Protein AF-A0ABD5YVN4-F1 (afdb_monomer_lite)

Organism: NCBI:txid2934937

Sequence (375 aa):
IFSRLERAIKRLEQRGITGESIRLTDVPDITIADISRQRHYYAQALEISKSILSSSIGQPLDQGREELLMEYILGMESLFEEYCAFILKEELNKLKQNPTIRGLNGLTIEKKSYQLFKDDDVTYSSQPDHVIKSGERPVAILDSKYYAKDTNPLKGSWSRSRLLSYGFHLETDNLGMIAPLAEPDSYRFAGRSGELAIISPEEDDFSTDGLRQAVRNYLRDHVGEQEEMDVLRDLQNRPVCHPEVEASVLKDMFDKPQLQADHIVDESRAILKYIVKDARLSDEMNPRHIKRMLGENRSFQSYLRRKAKGHDIVIPFFIPASDEEAQQLVNDDDLLNERPELEGATEFIKLHCLTVDEDNCISNYKSPSPFGLKW

Secondary structure (DSSP, 8-state):
-HHHHHHHHHHHHHTT-BTTB--GGGSTT--GGGS-S--STTHHHHHHHHHHHHTT-SS---S----------S-HHHHHHHHHHHHHHHHHHHHHH-TTEES-TTEEEE---EESSS-TT---EE--SEEEEETTEEEEEEEE--PPTT--TTSS-HHHHHHHHHHHHTT--EEEEE-TTSPPEEEEPTTSS-EEEEE--SSSS--HHHHHHHHHHHIIIIISEEP--HHHHHHHHS-BS-TT---SSGGGGTT-GGGBHHHHHHTHHHHHHIIIIIS---SS--GGGGGGTHHHHHHHHHHHHHHHTT-SEEEEEEE-TTSHHHHHHHT-HHHHHH-GGGTT--EEEEEEEEEE-TTS-EEEEE-PPPEEE--

Radius of gyration: 31.25 Å; chains: 1; bounding box: 63×52×95 Å

pLDDT: mean 78.18, std 16.95, range [31.7, 95.94]

Foldseek 3Di:
DVVVVVVLVVVCVVVVDDPPDDDPVCVVVDDPVSDDPPPDPCPVVVVVVCLQVVQQPPDDDDDDPDDPPRPPPPPPQVVQLVLCLVLLQVLLVLVVLFPQWPQSPQKDKDFDWADQDPDPVDPDTQTQSIFIDRVLATAETEHEDEDDAQDDCCPPHPVVVSQVVVCVSRVYQEYEYEYARHQWDWAADDPDDHIYTYQYFPDNDGDSVSSSVSSSCCCRPRRIDGDDDVVLVLLCVFAWQAPPDDDSDPLVQLPDPCFFLVNVLVCLVRSVLCCAPVVVVEPPDHNVVCPPCPVVSVVSSVVSNVPQPPFGGKTKTKAYLPHPVLVCCQPPPVNCVVPVVQHQFRIWIWMWGFHADPVRGTSDIDTDDIHGDDD

Structure (mmCIF, N/CA/C/O backbone):
data_AF-A0ABD5YVN4-F1
#
_entry.id   AF-A0ABD5YVN4-F1
#
loop_
_atom_site.group_PDB
_atom_site.id
_atom_site.type_symbol
_atom_site.label_atom_id
_atom_site.label_alt_id
_atom_site.label_comp_id
_atom_site.label_asym_id
_atom_site.label_entity_id
_atom_site.label_seq_id
_atom_site.pdbx_PDB_ins_code
_atom_site.Cartn_x
_atom_site.Cartn_y
_atom_site.Cartn_z
_atom_site.occupancy
_atom_site.B_iso_or_equiv
_atom_site.auth_seq_id
_atom_site.auth_comp_id
_atom_site.auth_asym_id
_atom_site.auth_atom_id
_atom_site.pdbx_PDB_model_num
ATOM 1 N N . ILE A 1 1 ? -24.273 35.029 -36.113 1.00 39.09 1 ILE A N 1
ATOM 2 C CA . ILE A 1 1 ? -23.767 33.632 -36.078 1.00 39.09 1 ILE A CA 1
ATOM 3 C C . ILE A 1 1 ? -23.687 33.072 -37.500 1.00 39.09 1 ILE A C 1
ATOM 5 O O . ILE A 1 1 ? -22.580 32.811 -37.952 1.00 39.09 1 ILE A O 1
ATOM 9 N N . PHE A 1 2 ? -24.787 33.057 -38.258 1.00 31.70 2 PHE A N 1
ATOM 10 C CA . PHE A 1 2 ? -24.809 32.610 -39.662 1.00 31.70 2 PHE A CA 1
ATOM 11 C C . PHE A 1 2 ? -23.882 33.392 -40.617 1.00 31.70 2 PHE A C 1
ATOM 13 O O . PHE A 1 2 ? -23.159 32.775 -41.388 1.00 31.70 2 PHE A O 1
ATOM 20 N N . SER A 1 3 ? -23.748 34.719 -40.477 1.00 36.75 3 SER A N 1
ATOM 21 C CA . SER A 1 3 ? -22.830 35.507 -41.332 1.00 36.75 3 SER A CA 1
ATOM 22 C C . SER A 1 3 ? -21.333 35.290 -41.057 1.00 36.75 3 SER A C 1
ATOM 24 O O . SER A 1 3 ? -20.486 35.689 -41.856 1.00 36.75 3 SER A O 1
ATOM 26 N N . ARG A 1 4 ? -20.982 34.677 -39.916 1.00 38.06 4 ARG A N 1
ATOM 27 C CA . ARG A 1 4 ? -19.597 34.291 -39.592 1.00 38.06 4 ARG A CA 1
ATOM 28 C C . ARG A 1 4 ? -19.277 32.888 -40.101 1.00 38.06 4 ARG A C 1
ATOM 30 O O . ARG A 1 4 ? -18.167 32.683 -40.576 1.00 38.06 4 ARG A O 1
ATOM 37 N N . LEU A 1 5 ? -20.253 31.980 -40.051 1.00 42.09 5 LEU A N 1
ATOM 38 C CA . LEU A 1 5 ? -20.156 30.644 -40.637 1.00 42.09 5 LEU A CA 1
ATOM 39 C C . LEU A 1 5 ? -20.002 30.732 -42.163 1.00 42.09 5 LEU A C 1
ATOM 41 O O . LEU A 1 5 ? -19.082 30.151 -42.721 1.00 42.09 5 LEU A O 1
ATOM 45 N N . GLU A 1 6 ? -20.814 31.560 -42.822 1.00 44.69 6 GLU A N 1
ATOM 46 C CA . GLU A 1 6 ? -20.773 31.733 -44.280 1.00 44.69 6 GLU A CA 1
ATOM 47 C C . GLU A 1 6 ? -19.443 32.335 -44.771 1.00 44.69 6 GLU A C 1
ATOM 49 O O . GLU A 1 6 ? -18.921 31.943 -45.810 1.00 44.69 6 GLU A O 1
ATOM 54 N N . ARG A 1 7 ? -18.830 33.248 -44.000 1.00 49.53 7 ARG A N 1
ATOM 55 C CA . ARG A 1 7 ? -17.488 33.777 -44.318 1.00 49.53 7 ARG A CA 1
ATOM 56 C C . ARG A 1 7 ? -16.374 32.760 -44.106 1.00 49.53 7 ARG A C 1
ATOM 58 O O . ARG A 1 7 ? -15.365 32.843 -44.797 1.00 49.53 7 ARG A O 1
ATOM 65 N N . ALA A 1 8 ? -16.523 31.863 -43.135 1.00 48.66 8 ALA A N 1
ATOM 66 C CA . ALA A 1 8 ? -15.561 30.792 -42.905 1.00 48.66 8 ALA A CA 1
ATOM 67 C C . ALA A 1 8 ? -15.646 29.747 -44.026 1.00 48.66 8 ALA A C 1
ATOM 69 O O . ALA A 1 8 ? -14.618 29.380 -44.583 1.00 48.66 8 ALA A O 1
ATOM 70 N N . ILE A 1 9 ? -16.865 29.380 -44.432 1.00 53.09 9 ILE A N 1
ATOM 71 C CA . ILE A 1 9 ? -17.123 28.481 -45.565 1.00 53.09 9 ILE A CA 1
ATOM 72 C C . ILE A 1 9 ? -16.567 29.081 -46.864 1.00 53.09 9 ILE A C 1
ATOM 74 O O . ILE A 1 9 ? -15.741 28.449 -47.508 1.00 53.09 9 ILE A O 1
ATOM 78 N N . LYS A 1 10 ? -16.871 30.350 -47.178 1.00 55.16 10 LYS A N 1
ATOM 79 C CA . LYS A 1 10 ? -16.338 31.020 -48.382 1.00 55.16 10 LYS A CA 1
ATOM 80 C C . LYS A 1 10 ? -14.809 31.124 -48.417 1.00 55.16 10 LYS A C 1
ATOM 82 O O . LYS A 1 10 ? -14.227 31.130 -49.495 1.00 55.16 10 LYS A O 1
ATOM 87 N N . ARG A 1 11 ? -14.135 31.215 -47.262 1.00 52.81 11 ARG A N 1
ATOM 88 C CA . ARG A 1 11 ? -12.659 31.210 -47.195 1.00 52.81 11 ARG A CA 1
ATOM 89 C C . ARG A 1 11 ? -12.063 29.828 -47.438 1.00 52.81 11 ARG A C 1
ATOM 91 O O . ARG A 1 11 ? -10.996 29.742 -48.036 1.00 52.81 11 ARG A O 1
ATOM 98 N N . LEU A 1 12 ? -12.734 28.779 -46.970 1.00 53.97 12 LEU A N 1
ATOM 99 C CA . LEU A 1 12 ? -12.337 27.392 -47.211 1.00 53.97 12 LEU A CA 1
ATOM 100 C C . LEU A 1 12 ? -12.555 27.019 -48.685 1.00 53.97 12 LEU A C 1
ATOM 102 O O . LEU A 1 12 ? -11.647 26.482 -49.315 1.00 53.97 12 LEU A O 1
ATOM 106 N N . GLU A 1 13 ? -13.675 27.442 -49.274 1.00 59.81 13 GLU A N 1
ATOM 107 C CA . GLU A 1 13 ? -13.954 27.282 -50.708 1.00 59.81 13 GLU A CA 1
ATOM 108 C C . GLU A 1 13 ? -12.929 28.024 -51.585 1.00 59.81 13 GLU A C 1
ATOM 110 O O . GLU A 1 13 ? -12.451 27.479 -52.577 1.00 59.81 13 GLU A O 1
ATOM 115 N N . GLN A 1 14 ? -12.514 29.239 -51.198 1.00 54.22 14 GLN A N 1
ATOM 116 C CA . GLN A 1 14 ? -11.462 30.000 -51.894 1.00 54.22 14 GLN A CA 1
ATOM 117 C C . GLN A 1 14 ? -10.077 29.340 -51.843 1.00 54.22 14 GLN A C 1
ATOM 119 O O . GLN A 1 14 ? -9.235 29.641 -52.686 1.00 54.22 14 GLN A O 1
ATOM 124 N N . ARG A 1 15 ? -9.837 28.447 -50.876 1.00 54.50 15 ARG A N 1
ATOM 125 C CA . ARG A 1 15 ? -8.618 27.630 -50.772 1.00 54.50 15 ARG A CA 1
ATOM 126 C C . ARG A 1 15 ? -8.783 26.237 -51.391 1.00 54.50 15 ARG A C 1
ATOM 128 O O . ARG A 1 15 ? -7.942 25.379 -51.175 1.00 54.50 15 ARG A O 1
ATOM 135 N N . GLY A 1 16 ? -9.846 26.016 -52.168 1.00 47.41 16 GLY A N 1
ATOM 136 C CA . GLY A 1 16 ? -10.083 24.766 -52.894 1.00 47.41 16 GLY A CA 1
ATOM 137 C C . GLY A 1 16 ? -10.744 23.659 -52.070 1.00 47.41 16 GLY A C 1
ATOM 138 O O . GLY A 1 16 ? -10.986 22.578 -52.602 1.00 47.41 16 GLY A O 1
ATOM 139 N N . ILE A 1 17 ? -11.093 23.921 -50.807 1.00 51.88 17 ILE A N 1
ATOM 140 C CA . ILE A 1 17 ? -11.757 22.959 -49.925 1.00 51.88 17 ILE A CA 1
ATOM 141 C C . ILE A 1 17 ? -13.265 23.071 -50.164 1.00 51.88 17 ILE A C 1
ATOM 143 O O . ILE A 1 17 ? -13.957 23.894 -49.567 1.00 51.88 17 ILE A O 1
ATOM 147 N N . THR A 1 18 ? -13.765 22.247 -51.081 1.00 52.19 18 THR A N 1
ATOM 148 C CA . THR A 1 18 ? -15.201 22.028 -51.308 1.00 52.19 18 THR A CA 1
ATOM 149 C C . THR A 1 18 ? -15.573 20.635 -50.805 1.00 52.19 18 THR A C 1
ATOM 151 O O . THR A 1 18 ? -14.717 19.755 -50.720 1.00 52.19 18 THR A O 1
ATOM 154 N N . GLY A 1 19 ? -16.838 20.433 -50.425 1.00 48.09 19 GLY A N 1
ATOM 155 C CA . GLY A 1 19 ? -17.313 19.231 -49.723 1.00 48.09 19 GLY A CA 1
ATOM 156 C C . GLY A 1 19 ? -17.187 17.895 -50.471 1.00 48.09 19 GLY A C 1
ATOM 157 O O . GLY A 1 19 ? -17.655 16.892 -49.945 1.00 48.09 19 GLY A O 1
ATOM 158 N N . GLU A 1 20 ? -16.573 17.859 -51.657 1.00 46.38 20 GLU A N 1
ATOM 159 C CA . GLU A 1 20 ? -16.498 16.657 -52.497 1.00 46.38 20 GLU A CA 1
ATOM 160 C C . GLU A 1 20 ? -15.101 16.035 -52.651 1.00 46.38 20 GLU A C 1
ATOM 162 O O . GLU A 1 20 ? -15.022 14.888 -53.069 1.00 46.38 20 GLU A O 1
ATOM 167 N N . SER A 1 21 ? -14.004 16.680 -52.244 1.00 47.97 21 SER A N 1
ATOM 168 C CA . SER A 1 21 ? -12.723 15.993 -51.972 1.00 47.97 21 SER A CA 1
ATOM 169 C C . SER A 1 21 ? -11.684 16.994 -51.474 1.00 47.97 21 SER A C 1
ATOM 171 O O . SER A 1 21 ? -11.546 18.071 -52.056 1.00 47.97 21 SER A O 1
ATOM 173 N N . ILE A 1 22 ? -10.910 16.622 -50.455 1.00 49.81 22 ILE A N 1
ATOM 174 C CA . ILE A 1 22 ? -9.716 17.363 -50.028 1.00 49.81 22 ILE A CA 1
ATOM 175 C C . ILE A 1 22 ? -8.514 16.822 -50.807 1.00 49.81 22 ILE A C 1
ATOM 177 O O . ILE A 1 22 ? -8.300 15.611 -50.855 1.00 49.81 22 ILE A O 1
ATOM 181 N N . ARG A 1 23 ? -7.713 17.708 -51.409 1.00 48.69 23 ARG A N 1
ATOM 182 C CA . ARG A 1 23 ? -6.421 17.333 -51.997 1.00 48.69 23 ARG A CA 1
ATOM 183 C C . ARG A 1 23 ? -5.395 17.219 -50.870 1.00 48.69 23 ARG A C 1
ATOM 185 O O . ARG A 1 23 ? -5.194 18.161 -50.111 1.00 48.69 23 ARG A O 1
ATOM 192 N N . LEU A 1 24 ? -4.744 16.061 -50.760 1.00 48.41 24 LEU A N 1
ATOM 193 C CA . LEU A 1 24 ? -3.786 15.745 -49.687 1.00 48.41 24 LEU A CA 1
ATOM 194 C C . LEU A 1 24 ? -2.564 16.681 -49.646 1.00 48.41 24 LEU A C 1
ATOM 196 O O . LEU A 1 24 ? -1.915 16.793 -48.611 1.00 48.41 24 LEU A O 1
ATOM 200 N N . THR A 1 25 ? -2.280 17.390 -50.739 1.00 50.81 25 THR A N 1
ATOM 201 C CA . THR A 1 25 ? -1.208 18.392 -50.826 1.00 50.81 25 THR A CA 1
ATOM 202 C C . THR A 1 25 ? -1.464 19.643 -49.991 1.00 50.81 25 THR A C 1
ATOM 204 O O . THR A 1 25 ? -0.511 20.338 -49.663 1.00 50.81 25 THR A O 1
ATOM 207 N N . ASP A 1 26 ? -2.718 19.915 -49.624 1.00 48.22 26 ASP A N 1
ATOM 208 C CA . ASP A 1 26 ? -3.120 21.169 -48.969 1.00 48.22 26 ASP A CA 1
ATOM 209 C C . ASP A 1 26 ? -3.209 21.021 -47.432 1.00 48.22 26 ASP A C 1
ATOM 211 O O . ASP A 1 26 ? -3.417 21.991 -46.706 1.00 48.22 26 ASP A O 1
ATOM 215 N N . VAL A 1 27 ? -3.049 19.792 -46.925 1.00 53.03 27 VAL A N 1
ATOM 216 C CA . VAL A 1 27 ? -3.121 19.418 -45.500 1.00 53.03 27 VAL A CA 1
ATOM 217 C C . VAL A 1 27 ? -1.954 19.956 -44.647 1.00 53.03 27 VAL A C 1
ATOM 219 O O . VAL A 1 27 ? -2.215 20.350 -43.507 1.00 53.03 27 VAL A O 1
ATOM 222 N N . PRO A 1 28 ? -0.696 20.029 -45.138 1.00 49.97 28 PRO A N 1
ATOM 223 C CA . PRO A 1 28 ? 0.430 20.542 -44.350 1.00 49.97 28 PRO A CA 1
ATOM 224 C C . PRO A 1 28 ? 0.302 22.024 -43.961 1.00 49.97 28 PRO A C 1
ATOM 226 O O . PRO A 1 28 ? 0.839 22.432 -42.934 1.00 49.97 28 PRO A O 1
ATOM 229 N N . ASP A 1 29 ? -0.440 22.813 -44.744 1.00 48.62 29 ASP A N 1
ATOM 230 C CA . ASP A 1 29 ? -0.575 24.266 -44.565 1.00 48.62 29 ASP A CA 1
ATOM 231 C C . ASP A 1 29 ? -1.768 24.673 -43.677 1.00 48.62 29 ASP A C 1
ATOM 233 O O . ASP A 1 29 ? -2.027 25.863 -43.467 1.00 48.62 29 ASP A O 1
ATOM 237 N N . ILE A 1 30 ? -2.509 23.703 -43.127 1.00 55.69 30 ILE A N 1
ATOM 238 C CA . ILE A 1 30 ? -3.631 23.966 -42.218 1.00 55.69 30 ILE A CA 1
ATOM 239 C C . ILE A 1 30 ? -3.088 24.257 -40.817 1.00 55.69 30 ILE A C 1
ATOM 241 O O . ILE A 1 30 ? -2.569 23.380 -40.121 1.00 55.69 30 ILE A O 1
ATOM 245 N N . THR A 1 31 ? -3.255 25.497 -40.360 1.00 54.78 31 THR A N 1
ATOM 246 C CA . THR A 1 31 ? -2.775 25.928 -39.043 1.00 54.78 31 THR A CA 1
ATOM 247 C C . THR A 1 31 ? -3.885 25.906 -37.991 1.00 54.78 31 THR A C 1
ATOM 249 O O . THR A 1 31 ? -5.075 25.983 -38.285 1.00 54.78 31 THR A O 1
ATOM 252 N N . ILE A 1 32 ? -3.503 25.867 -36.709 1.00 50.59 32 ILE A N 1
ATOM 253 C CA . ILE A 1 32 ? -4.428 25.886 -35.552 1.00 50.59 32 ILE A CA 1
ATOM 254 C C . ILE A 1 32 ? -5.339 27.136 -35.554 1.00 50.59 32 ILE A C 1
ATOM 256 O O . ILE A 1 32 ? -6.398 27.149 -34.923 1.00 50.59 32 ILE A O 1
ATOM 260 N N . ALA A 1 33 ? -4.945 28.194 -36.270 1.00 54.22 33 ALA A N 1
ATOM 261 C CA . ALA A 1 33 ? -5.724 29.417 -36.429 1.00 54.22 33 ALA A CA 1
ATOM 262 C C . ALA A 1 33 ? -6.906 29.280 -37.410 1.00 54.22 33 ALA A C 1
ATOM 264 O O . ALA A 1 33 ? -7.831 30.092 -37.344 1.00 54.22 33 ALA A O 1
ATOM 265 N N . ASP A 1 34 ? -6.901 28.260 -38.273 1.00 54.75 34 ASP A N 1
ATOM 266 C CA . ASP A 1 34 ? -7.925 28.026 -39.300 1.00 54.75 34 ASP A CA 1
ATOM 267 C C . ASP A 1 34 ? -9.154 27.260 -38.763 1.00 54.75 34 ASP A C 1
ATOM 269 O O . ASP A 1 34 ? -10.158 27.110 -39.459 1.00 54.75 34 ASP A O 1
ATOM 273 N N . ILE A 1 35 ? -9.120 26.828 -37.495 1.00 52.62 35 ILE A N 1
ATOM 274 C CA . ILE A 1 35 ? -10.165 26.014 -36.859 1.00 52.62 35 ILE A CA 1
ATOM 275 C C . ILE A 1 35 ? -10.958 26.840 -35.828 1.00 52.62 35 ILE A C 1
ATOM 277 O O . ILE A 1 35 ? -10.415 27.627 -35.048 1.00 52.62 35 ILE A O 1
ATOM 281 N N . SER A 1 36 ? -12.284 26.663 -35.828 1.00 50.66 36 SER A N 1
ATOM 282 C CA . SER A 1 36 ? -13.236 27.323 -34.921 1.00 50.66 36 SER A CA 1
ATOM 283 C C . SER A 1 36 ? -12.868 27.169 -33.432 1.00 50.66 36 SER A C 1
ATOM 285 O O . SER A 1 36 ? -12.414 26.121 -32.984 1.00 50.66 36 SER A O 1
ATOM 287 N N . ARG A 1 37 ? -13.122 28.216 -32.630 1.00 51.88 37 ARG A N 1
ATOM 288 C CA . ARG A 1 37 ? -12.678 28.388 -31.226 1.00 51.88 37 ARG A CA 1
ATOM 289 C C . ARG A 1 37 ? -13.268 27.413 -30.178 1.00 51.88 37 ARG A C 1
ATOM 291 O O . ARG A 1 37 ? -13.001 27.607 -28.995 1.00 51.88 37 ARG A O 1
ATOM 298 N N . GLN A 1 38 ? -14.033 26.384 -30.543 1.00 49.94 38 GLN A N 1
ATOM 299 C CA . GLN A 1 38 ? -14.592 25.410 -29.583 1.00 49.94 38 GLN A CA 1
ATOM 300 C C . GLN A 1 38 ? -13.661 24.188 -29.452 1.00 49.94 38 GLN A C 1
ATOM 302 O O . GLN A 1 38 ? -13.764 23.219 -30.194 1.00 49.94 38 GLN A O 1
ATOM 307 N N . ARG A 1 39 ? -12.681 24.298 -28.544 1.00 49.47 39 ARG A N 1
ATOM 308 C CA . ARG A 1 39 ? -11.342 23.684 -28.656 1.00 49.47 39 ARG A CA 1
ATOM 309 C C . ARG A 1 39 ? -11.101 22.274 -28.098 1.00 49.47 39 ARG A C 1
ATOM 311 O O . ARG A 1 39 ? -9.996 21.789 -28.292 1.00 49.47 39 ARG A O 1
ATOM 318 N N . HIS A 1 40 ? -12.031 21.598 -27.429 1.00 48.03 40 HIS A N 1
ATOM 319 C CA . HIS A 1 40 ? -11.688 20.303 -26.797 1.00 48.03 40 HIS A CA 1
ATOM 320 C C . HIS A 1 40 ? -12.255 19.069 -27.491 1.00 48.03 40 HIS A C 1
ATOM 322 O O . HIS A 1 40 ? -11.607 18.032 -27.479 1.00 48.03 40 HIS A O 1
ATOM 328 N N . TYR A 1 41 ? -13.384 19.191 -28.188 1.00 51.19 41 TYR A N 1
ATOM 329 C CA . TYR A 1 41 ? -14.023 18.033 -28.822 1.00 51.19 41 TYR A CA 1
ATOM 330 C C . TYR A 1 41 ? -13.219 17.433 -29.981 1.00 51.19 41 TYR A C 1
ATOM 332 O O . TYR A 1 41 ? -13.233 16.226 -30.181 1.00 51.19 41 TYR A O 1
ATOM 340 N N . TYR A 1 42 ? -12.509 18.268 -30.741 1.00 51.94 42 TYR A N 1
ATOM 341 C CA . TYR A 1 42 ? -11.790 17.824 -31.937 1.00 51.94 42 TYR A CA 1
ATOM 342 C C . TYR A 1 42 ? -10.288 17.670 -31.725 1.00 51.94 42 TYR A C 1
ATOM 344 O O . TYR A 1 42 ? -9.617 17.215 -32.640 1.00 51.94 42 TYR A O 1
ATOM 352 N N . ALA A 1 43 ? -9.750 18.045 -30.558 1.00 49.19 43 ALA A N 1
ATOM 353 C CA . ALA A 1 43 ? -8.313 17.966 -30.292 1.00 49.19 43 ALA A CA 1
ATOM 354 C C . ALA A 1 43 ? -7.824 16.515 -30.368 1.00 49.19 43 ALA A C 1
ATOM 356 O O . ALA A 1 43 ? -6.901 16.221 -31.116 1.00 49.19 43 ALA A O 1
ATOM 357 N N . GLN A 1 44 ? -8.536 15.609 -29.697 1.00 46.81 44 GLN A N 1
ATOM 358 C CA . GLN A 1 44 ? -8.237 14.181 -29.702 1.00 46.81 44 GLN A CA 1
ATOM 359 C C . GLN A 1 44 ? -8.412 13.567 -31.097 1.00 46.81 44 GLN A C 1
ATOM 361 O O . GLN A 1 44 ? -7.549 12.835 -31.563 1.00 46.81 44 GLN A O 1
ATOM 366 N N . ALA A 1 45 ? -9.479 13.931 -31.815 1.00 56.34 45 ALA A N 1
ATOM 367 C CA . ALA A 1 45 ? -9.691 13.477 -33.189 1.00 56.34 45 ALA A CA 1
ATOM 368 C C . ALA A 1 45 ? -8.593 13.978 -34.146 1.00 56.34 45 ALA A C 1
ATOM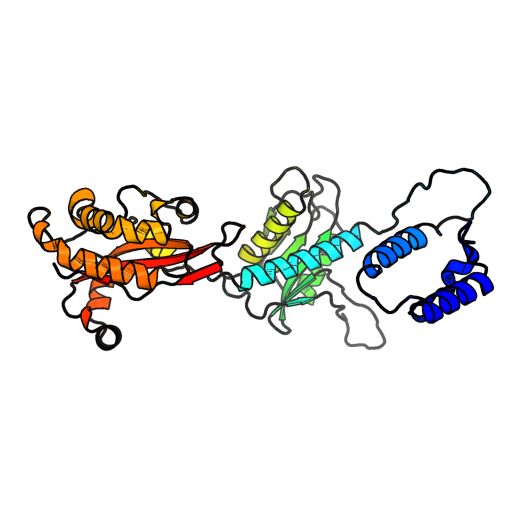 370 O O . ALA A 1 45 ? -8.170 13.238 -35.029 1.00 56.34 45 ALA A O 1
ATOM 371 N N . LEU A 1 46 ? -8.105 15.209 -33.964 1.00 54.28 46 LEU A N 1
ATOM 372 C CA . LEU A 1 46 ? -7.004 15.780 -34.741 1.00 54.28 46 LEU A CA 1
ATOM 373 C C . LEU A 1 46 ? -5.654 15.175 -34.386 1.00 54.28 46 LEU A C 1
ATOM 375 O O . LEU A 1 46 ? -4.861 14.970 -35.293 1.00 54.28 46 LEU A O 1
ATOM 379 N N . GLU A 1 47 ? -5.378 14.906 -33.113 1.00 51.28 47 GLU A N 1
ATOM 380 C CA . GLU A 1 47 ? -4.158 14.208 -32.702 1.00 51.28 47 GLU A CA 1
ATOM 381 C C . GLU A 1 47 ? -4.142 12.789 -33.252 1.00 51.28 47 GLU A C 1
ATOM 383 O O . GLU A 1 47 ? -3.178 12.415 -33.907 1.00 51.28 47 GLU A O 1
ATOM 388 N N . ILE A 1 48 ? -5.247 12.051 -33.115 1.00 53.03 48 ILE A N 1
ATOM 389 C CA . ILE A 1 48 ? -5.406 10.724 -33.718 1.00 53.03 48 ILE A CA 1
ATOM 390 C C . ILE A 1 48 ? -5.223 10.809 -35.240 1.00 53.03 48 ILE A C 1
ATOM 392 O O . ILE A 1 48 ? -4.442 10.051 -35.806 1.00 53.03 48 ILE A O 1
ATOM 396 N N . SER A 1 49 ? -5.860 11.776 -35.909 1.00 50.91 49 SER A N 1
ATOM 397 C CA . SER A 1 49 ? -5.735 11.950 -37.364 1.00 50.91 49 SER A CA 1
ATOM 398 C C . SER A 1 49 ? -4.314 12.337 -37.792 1.00 50.91 49 SER A C 1
ATOM 400 O O . SER A 1 49 ? -3.822 11.834 -38.796 1.00 50.91 49 SER A O 1
ATOM 402 N N . LYS A 1 50 ? -3.627 13.205 -37.038 1.00 50.78 50 LYS A N 1
ATOM 403 C CA . LYS A 1 50 ? -2.231 13.593 -37.290 1.00 50.78 50 LYS A CA 1
ATOM 404 C C . LYS A 1 50 ? -1.279 12.427 -37.075 1.00 50.78 50 LYS A C 1
ATOM 406 O O . LYS A 1 50 ? -0.374 12.266 -37.887 1.00 50.78 50 LYS A O 1
ATOM 411 N N . SER A 1 51 ? -1.486 11.621 -36.039 1.00 48.38 51 SER A N 1
ATOM 412 C CA . SER A 1 51 ? -0.709 10.407 -35.791 1.00 48.38 51 SER A CA 1
ATOM 413 C C . SER A 1 51 ? -0.898 9.395 -36.924 1.00 48.38 51 SER A C 1
ATOM 415 O O . SER A 1 51 ? 0.090 8.914 -37.470 1.00 48.38 51 SER A O 1
ATOM 417 N N . ILE A 1 52 ? -2.141 9.161 -37.366 1.00 52.25 52 ILE A N 1
ATOM 418 C CA . ILE A 1 52 ? -2.455 8.273 -38.503 1.00 52.25 52 ILE A CA 1
ATOM 419 C C . ILE A 1 52 ? -1.804 8.777 -39.803 1.00 52.25 52 ILE A C 1
ATOM 421 O O . ILE A 1 52 ? -1.157 8.015 -40.522 1.00 52.25 52 ILE A O 1
ATOM 425 N N . LEU A 1 53 ? -1.932 10.071 -40.109 1.00 52.47 53 LEU A N 1
ATOM 426 C CA . LEU A 1 53 ? -1.394 10.655 -41.343 1.00 52.47 53 LEU A CA 1
ATOM 427 C C . LEU A 1 53 ? 0.136 10.744 -41.338 1.00 52.47 53 LEU A C 1
ATOM 429 O O . LEU A 1 53 ? 0.758 10.457 -42.356 1.00 52.47 53 LEU A O 1
ATOM 433 N N . SER A 1 54 ? 0.755 11.095 -40.207 1.00 48.56 54 SER A N 1
ATOM 434 C CA . SER A 1 54 ? 2.223 11.157 -40.095 1.00 48.56 54 SER A CA 1
ATOM 435 C C . SER A 1 54 ? 2.858 9.769 -40.214 1.00 48.56 54 SER A C 1
ATOM 437 O O . SER A 1 54 ? 3.954 9.645 -40.749 1.00 48.56 54 SER A O 1
ATOM 439 N N . SER A 1 55 ? 2.137 8.722 -39.798 1.00 51.53 55 SER A N 1
ATOM 440 C CA . SER A 1 55 ? 2.524 7.317 -39.976 1.00 51.53 55 SER A CA 1
ATOM 441 C C . SER A 1 55 ? 2.478 6.843 -41.435 1.00 51.53 55 SER A C 1
ATOM 443 O O . SER A 1 55 ? 3.047 5.804 -41.746 1.00 51.53 55 SER A O 1
ATOM 445 N N . SER A 1 56 ? 1.809 7.570 -42.338 1.00 51.00 56 SER A N 1
ATOM 446 C CA . SER A 1 56 ? 1.553 7.125 -43.717 1.00 51.00 56 SER A CA 1
ATOM 447 C C . SER A 1 56 ? 2.639 7.537 -44.731 1.00 51.00 56 SER A C 1
ATOM 449 O O . SER A 1 56 ? 2.607 7.092 -45.873 1.00 51.00 56 SER A O 1
ATOM 451 N N . ILE A 1 57 ? 3.606 8.391 -44.362 1.00 50.97 57 ILE A N 1
ATOM 452 C CA . ILE A 1 57 ? 4.548 9.046 -45.306 1.00 50.97 57 ILE A CA 1
ATOM 453 C C . ILE A 1 57 ? 5.917 8.322 -45.349 1.00 50.97 57 ILE A C 1
ATOM 455 O O . ILE A 1 57 ? 6.972 8.935 -45.486 1.00 50.97 57 ILE A O 1
ATOM 459 N N . GLY A 1 58 ? 5.923 6.994 -45.203 1.00 45.41 58 GLY A N 1
ATOM 460 C CA . GLY A 1 58 ? 7.143 6.173 -45.178 1.00 45.41 58 GLY A CA 1
ATOM 461 C C . GLY A 1 58 ? 7.622 5.618 -46.530 1.00 45.41 58 GLY A C 1
ATOM 462 O O . GLY A 1 58 ? 8.755 5.149 -46.608 1.00 45.41 58 GLY A O 1
ATOM 463 N N . GLN A 1 59 ? 6.816 5.662 -47.601 1.00 42.97 59 GLN A N 1
ATOM 464 C CA . GLN A 1 59 ? 7.179 5.108 -48.919 1.00 42.97 59 GLN A CA 1
ATOM 465 C C . GLN A 1 59 ? 6.828 6.056 -50.085 1.00 42.97 59 GLN A C 1
ATOM 467 O O . GLN A 1 59 ? 5.817 6.760 -50.019 1.00 42.97 59 GLN A O 1
ATOM 472 N N . PRO A 1 60 ? 7.638 6.097 -51.166 1.00 35.59 60 PRO A N 1
ATOM 473 C CA . PRO A 1 60 ? 7.300 6.841 -52.375 1.00 35.59 60 PRO A CA 1
ATOM 474 C C . PRO A 1 60 ? 6.128 6.162 -53.102 1.00 35.59 60 PRO A C 1
ATOM 476 O O . PRO A 1 60 ? 6.217 5.005 -53.500 1.00 35.59 60 PRO A O 1
ATOM 479 N N . LEU A 1 61 ? 5.028 6.901 -53.252 1.00 39.09 61 LEU A N 1
ATOM 480 C CA . LEU A 1 61 ? 3.775 6.464 -53.873 1.00 39.09 61 LEU A CA 1
ATOM 481 C C . LEU A 1 61 ? 3.944 6.227 -55.384 1.00 39.09 61 LEU A C 1
ATOM 483 O O . LEU A 1 61 ? 4.057 7.193 -56.140 1.00 39.09 61 LEU A O 1
ATOM 487 N N . ASP A 1 62 ? 3.878 4.968 -55.821 1.00 34.22 62 ASP A N 1
ATOM 488 C CA . ASP A 1 62 ? 3.575 4.598 -57.208 1.00 34.22 62 ASP A CA 1
ATOM 489 C C . ASP A 1 62 ? 2.162 3.985 -57.275 1.00 34.22 62 ASP A C 1
ATOM 491 O O . ASP A 1 62 ? 1.679 3.360 -56.335 1.00 34.22 62 ASP A O 1
ATOM 495 N N . GLN A 1 63 ? 1.437 4.276 -58.351 1.00 36.31 63 GLN A N 1
ATOM 496 C CA . GLN A 1 63 ? -0.030 4.231 -58.422 1.00 36.31 63 GLN A CA 1
ATOM 497 C C . GLN A 1 63 ? -0.655 2.827 -58.262 1.00 36.31 63 GLN A C 1
ATOM 499 O O . GLN A 1 63 ? -0.414 1.940 -59.078 1.00 36.31 63 GLN A O 1
ATOM 504 N N . GLY A 1 64 ? -1.597 2.672 -57.322 1.00 34.28 64 GLY A N 1
ATOM 505 C CA . GLY A 1 64 ? -2.467 1.493 -57.212 1.00 34.28 64 GLY A CA 1
ATOM 506 C C . GLY A 1 64 ? -3.533 1.622 -56.116 1.00 34.28 64 GLY A C 1
ATOM 507 O O . GLY A 1 64 ? -3.341 2.338 -55.138 1.00 34.28 64 GLY A O 1
ATOM 508 N N . ARG A 1 65 ? -4.690 0.957 -56.287 1.00 40.78 65 ARG A N 1
ATOM 509 C CA . ARG A 1 65 ? -5.667 0.735 -55.202 1.00 40.78 65 ARG A CA 1
ATOM 510 C C . ARG A 1 65 ? -5.026 -0.236 -54.210 1.00 40.78 65 ARG A C 1
ATOM 512 O O . ARG A 1 65 ? -5.098 -1.440 -54.433 1.00 40.78 65 ARG A O 1
ATOM 519 N N . GLU A 1 66 ? -4.433 0.279 -53.146 1.00 38.28 66 GLU A N 1
ATOM 520 C CA . GLU A 1 66 ? -3.934 -0.546 -52.048 1.00 38.28 66 GLU A CA 1
ATOM 521 C C . GLU A 1 66 ? -4.680 -0.214 -50.758 1.00 38.28 66 GLU A C 1
ATOM 523 O O . GLU A 1 66 ? -4.979 0.943 -50.451 1.00 38.28 66 GLU A O 1
ATOM 528 N N . GLU A 1 67 ? -5.053 -1.272 -50.042 1.00 36.72 67 GLU A N 1
ATOM 529 C CA . GLU A 1 67 ? -5.520 -1.195 -48.667 1.00 36.72 67 GLU A CA 1
ATOM 530 C C . GLU A 1 67 ? -4.441 -0.483 -47.846 1.00 36.72 67 GLU A C 1
ATOM 532 O O . GLU A 1 67 ? -3.268 -0.842 -47.921 1.00 36.72 67 GLU A O 1
ATOM 537 N N . LEU A 1 68 ? -4.834 0.543 -47.086 1.00 39.75 68 LEU A N 1
ATOM 538 C CA . LEU A 1 68 ? -3.980 1.202 -46.099 1.00 39.75 68 LEU A CA 1
ATOM 539 C C . LEU A 1 68 ? -3.569 0.165 -45.043 1.00 39.75 68 LEU A C 1
ATOM 541 O O . LEU A 1 68 ? -4.202 0.048 -43.994 1.00 39.75 68 LEU A O 1
ATOM 545 N N . LEU A 1 69 ? -2.520 -0.605 -45.319 1.00 41.59 69 LEU A N 1
ATOM 546 C CA . LEU A 1 69 ? -1.774 -1.323 -44.301 1.00 41.59 69 LEU A CA 1
ATOM 547 C C . LEU A 1 69 ? -1.094 -0.247 -43.457 1.00 41.59 69 LEU A C 1
ATOM 549 O O . LEU A 1 69 ? -0.064 0.309 -43.828 1.00 41.59 69 LEU A O 1
ATOM 553 N N . MET A 1 70 ? -1.743 0.116 -42.348 1.00 40.16 70 MET A N 1
ATOM 554 C CA . MET A 1 70 ? -1.145 0.948 -41.310 1.00 40.16 70 MET A CA 1
ATOM 555 C C . MET A 1 70 ? 0.039 0.186 -40.716 1.00 40.16 70 MET A C 1
ATOM 557 O O . MET A 1 70 ? -0.107 -0.562 -39.750 1.00 40.16 70 MET A O 1
ATOM 561 N N . GLU A 1 71 ? 1.222 0.378 -41.287 1.00 39.56 71 GLU A N 1
ATOM 562 C CA . GLU A 1 71 ? 2.471 0.036 -40.624 1.00 39.56 71 GLU A CA 1
ATOM 563 C C . GLU A 1 71 ? 2.682 1.058 -39.501 1.00 39.56 71 GLU A C 1
ATOM 565 O O . GLU A 1 71 ? 3.179 2.165 -39.703 1.00 39.56 71 GLU A O 1
ATOM 570 N N . TYR A 1 72 ? 2.215 0.709 -38.303 1.00 42.91 72 TYR A N 1
ATOM 571 C CA . TYR A 1 72 ? 2.497 1.448 -37.078 1.00 42.91 72 TYR A CA 1
ATOM 572 C C . TYR A 1 72 ? 4.013 1.400 -36.828 1.00 42.91 72 TYR A C 1
ATOM 574 O O . TYR A 1 72 ? 4.523 0.447 -36.247 1.00 42.91 72 TYR A O 1
ATOM 582 N N . ILE A 1 73 ? 4.753 2.431 -37.243 1.00 50.38 73 ILE A N 1
ATOM 583 C CA . ILE A 1 73 ? 6.150 2.638 -36.819 1.00 50.38 73 ILE A CA 1
ATOM 584 C C . ILE A 1 73 ? 6.165 3.572 -35.598 1.00 50.38 73 ILE A C 1
ATOM 586 O O . ILE A 1 73 ? 6.934 4.524 -35.508 1.00 50.38 73 ILE A O 1
ATOM 590 N N . LEU A 1 74 ? 5.270 3.334 -34.636 1.00 53.47 74 LEU A N 1
ATOM 591 C CA . LEU A 1 74 ? 5.521 3.759 -33.262 1.00 53.47 74 LEU A CA 1
ATOM 592 C C . LEU A 1 74 ? 6.392 2.669 -32.657 1.00 53.47 74 LEU A C 1
ATOM 594 O O . LEU A 1 74 ? 5.974 1.515 -32.573 1.00 53.47 74 LEU A O 1
ATOM 598 N N . GLY A 1 75 ? 7.621 3.023 -32.282 1.00 66.25 75 GLY A N 1
ATOM 599 C CA . GLY A 1 75 ? 8.494 2.095 -31.579 1.00 66.25 75 GLY A CA 1
ATOM 600 C C . GLY A 1 75 ? 7.770 1.598 -30.333 1.00 66.25 75 GLY A C 1
ATOM 601 O O . GLY A 1 75 ? 7.529 2.381 -29.415 1.00 66.25 75 GLY A O 1
ATOM 602 N N . MET A 1 76 ? 7.411 0.312 -30.310 1.00 76.50 76 MET A N 1
ATOM 603 C CA . MET A 1 76 ? 6.719 -0.309 -29.174 1.00 76.50 76 MET A CA 1
ATOM 604 C C . MET A 1 76 ? 7.474 -0.087 -27.861 1.00 76.50 76 MET A C 1
ATOM 606 O O . MET A 1 76 ? 6.852 0.043 -26.815 1.00 76.50 76 MET A O 1
ATOM 610 N N . GLU A 1 77 ? 8.802 0.035 -27.927 1.00 78.31 77 GLU A N 1
ATOM 611 C CA . GLU A 1 77 ? 9.647 0.390 -26.789 1.00 78.31 77 GLU A CA 1
ATOM 612 C C . GLU A 1 77 ? 9.314 1.776 -26.217 1.00 78.31 77 GLU A C 1
ATOM 614 O O . GLU A 1 77 ? 9.106 1.893 -25.015 1.00 78.31 77 GLU A O 1
ATOM 619 N N . SER A 1 78 ? 9.194 2.814 -27.053 1.00 81.62 78 SER A N 1
ATOM 620 C CA . SER A 1 78 ? 8.890 4.179 -26.596 1.00 81.62 78 SER A CA 1
ATOM 621 C C . SER A 1 78 ? 7.463 4.308 -26.068 1.00 81.62 78 SER A C 1
ATOM 623 O O . SER A 1 78 ? 7.242 4.949 -25.045 1.00 81.62 78 SER A O 1
ATOM 625 N N . LEU A 1 79 ? 6.496 3.665 -26.732 1.00 85.38 79 LEU A N 1
ATOM 626 C CA . LEU A 1 79 ? 5.111 3.638 -26.257 1.00 85.38 79 LEU A CA 1
ATOM 627 C C . LEU A 1 79 ? 5.013 2.940 -24.894 1.00 85.38 79 LEU A C 1
ATOM 629 O O . LEU A 1 79 ? 4.319 3.415 -23.995 1.00 85.38 79 LEU A O 1
ATOM 633 N N . PHE A 1 80 ? 5.712 1.814 -24.743 1.00 89.00 80 PHE A N 1
ATOM 634 C CA . PHE A 1 80 ? 5.731 1.068 -23.494 1.00 89.00 80 PHE A CA 1
ATOM 635 C C . PHE A 1 80 ? 6.410 1.857 -22.370 1.00 89.00 80 PHE A C 1
ATOM 637 O O . PHE A 1 80 ? 5.900 1.879 -21.251 1.00 89.00 80 PHE A O 1
ATOM 644 N N . GLU A 1 81 ? 7.502 2.558 -22.675 1.00 90.19 81 GLU A N 1
ATOM 645 C CA . GLU A 1 81 ? 8.188 3.439 -21.730 1.00 90.19 81 GLU A CA 1
ATOM 646 C C . GLU A 1 81 ? 7.259 4.556 -21.220 1.00 90.19 81 GLU A C 1
ATOM 648 O O . GLU A 1 81 ? 7.133 4.773 -20.012 1.00 90.19 81 GLU A O 1
ATOM 653 N N . GLU A 1 82 ? 6.555 5.250 -22.119 1.00 89.88 82 GLU A N 1
ATOM 654 C CA . GLU A 1 82 ? 5.606 6.305 -21.742 1.00 89.88 82 GLU A CA 1
ATOM 655 C C . GLU A 1 82 ? 4.445 5.762 -20.902 1.00 89.88 82 GLU A C 1
ATOM 657 O O . GLU A 1 82 ? 4.058 6.371 -19.898 1.00 89.88 82 GLU A O 1
ATOM 662 N N . TYR A 1 83 ? 3.924 4.588 -21.268 1.00 91.62 83 TYR A N 1
ATOM 663 C CA . TYR A 1 83 ? 2.881 3.912 -20.506 1.00 91.62 83 TYR A CA 1
ATOM 664 C C . TYR A 1 83 ? 3.348 3.542 -19.090 1.00 91.62 83 TYR A C 1
ATOM 666 O O . TYR A 1 83 ? 2.649 3.829 -18.114 1.00 91.62 83 TYR A O 1
ATOM 674 N N . CYS A 1 84 ? 4.556 2.989 -18.951 1.00 94.12 84 CYS A N 1
ATOM 675 C CA . CYS A 1 84 ? 5.150 2.682 -17.649 1.00 94.12 84 CYS A CA 1
ATOM 676 C C . CYS A 1 84 ? 5.319 3.945 -16.798 1.00 94.12 84 CYS A C 1
ATOM 678 O O . CYS A 1 84 ? 4.947 3.944 -15.624 1.00 94.12 84 CYS A O 1
ATOM 680 N N . ALA A 1 85 ? 5.799 5.046 -17.387 1.00 93.00 85 ALA A N 1
ATOM 681 C CA . ALA A 1 85 ? 5.940 6.320 -16.684 1.00 93.00 85 ALA A CA 1
ATOM 682 C C . ALA A 1 85 ? 4.594 6.857 -16.167 1.00 93.00 85 ALA A C 1
ATOM 684 O O . ALA A 1 85 ? 4.540 7.452 -15.085 1.00 93.00 85 ALA A O 1
ATOM 685 N N . PHE A 1 86 ? 3.513 6.661 -16.928 1.00 94.00 86 PHE A N 1
ATOM 686 C CA . PHE A 1 86 ? 2.164 7.042 -16.521 1.00 94.00 86 PHE A CA 1
ATOM 687 C C . PHE A 1 86 ? 1.666 6.197 -15.342 1.00 94.00 86 PHE A C 1
ATOM 689 O O . PHE A 1 86 ? 1.309 6.764 -14.306 1.00 94.00 86 PHE A O 1
ATOM 696 N N . ILE A 1 87 ? 1.715 4.864 -15.458 1.00 94.94 87 ILE A N 1
ATOM 697 C CA . ILE A 1 87 ? 1.281 3.945 -14.393 1.00 94.94 87 ILE A CA 1
ATOM 698 C C . ILE A 1 87 ? 2.063 4.196 -13.109 1.00 94.94 87 ILE A C 1
ATOM 700 O O . ILE A 1 87 ? 1.471 4.344 -12.045 1.00 94.94 87 ILE A O 1
ATOM 704 N N . LEU A 1 88 ? 3.390 4.284 -13.203 1.00 95.38 88 LEU A N 1
ATOM 705 C CA . LEU A 1 88 ? 4.264 4.512 -12.057 1.00 95.38 88 LEU A CA 1
ATOM 706 C C . LEU A 1 88 ? 3.845 5.754 -11.262 1.00 95.38 88 LEU A C 1
ATOM 708 O O . LEU A 1 88 ? 3.796 5.718 -10.034 1.00 95.38 88 LEU A O 1
ATOM 712 N N . LYS A 1 89 ? 3.517 6.855 -11.950 1.00 94.75 89 LYS A N 1
ATOM 713 C CA . LYS A 1 89 ? 3.067 8.098 -11.305 1.00 94.75 89 LYS A CA 1
ATOM 714 C C . LYS A 1 89 ? 1.684 7.956 -10.685 1.00 94.75 89 LYS A C 1
ATOM 716 O O . LYS A 1 89 ? 1.465 8.462 -9.586 1.00 94.75 89 LYS A O 1
ATOM 721 N N . GLU A 1 90 ? 0.756 7.320 -11.391 1.00 93.31 90 GLU A N 1
ATOM 722 C CA . GLU A 1 90 ? -0.611 7.124 -10.915 1.00 93.31 90 GLU A CA 1
ATOM 723 C C . GLU A 1 90 ? -0.630 6.245 -9.658 1.00 93.31 90 GLU A C 1
ATOM 725 O O . GLU A 1 90 ? -1.158 6.654 -8.624 1.00 93.31 90 GLU A O 1
ATOM 730 N N . GLU A 1 91 ? 0.032 5.090 -9.712 1.00 93.31 91 GLU A N 1
ATOM 731 C CA . GLU A 1 91 ? 0.086 4.132 -8.610 1.00 93.31 91 GLU A CA 1
ATOM 732 C C . GLU A 1 91 ? 0.888 4.675 -7.422 1.00 93.31 91 GLU A C 1
ATOM 734 O O . GLU A 1 91 ? 0.447 4.540 -6.283 1.00 93.31 91 GLU A O 1
ATOM 739 N N . LEU A 1 92 ? 1.995 5.398 -7.646 1.00 93.31 92 LEU A N 1
ATOM 740 C CA . LEU A 1 92 ? 2.696 6.090 -6.558 1.00 93.31 92 LEU A CA 1
ATOM 741 C C . LEU A 1 92 ? 1.785 7.109 -5.854 1.00 93.31 92 LEU A C 1
ATOM 743 O O . LEU A 1 92 ? 1.826 7.232 -4.632 1.00 93.31 92 LEU A O 1
ATOM 747 N N . ASN A 1 93 ? 0.966 7.853 -6.601 1.00 90.75 93 ASN A N 1
ATOM 748 C CA . ASN A 1 93 ? 0.051 8.829 -6.011 1.00 90.75 93 ASN A CA 1
ATOM 749 C C . ASN A 1 93 ? -1.090 8.171 -5.227 1.00 90.75 93 ASN A C 1
ATOM 751 O O . ASN A 1 93 ? -1.469 8.713 -4.190 1.00 90.75 93 ASN A O 1
ATOM 755 N N . LYS A 1 94 ? -1.596 7.016 -5.677 1.00 87.94 94 LYS A N 1
ATOM 756 C CA . LYS A 1 94 ? -2.556 6.206 -4.909 1.00 87.94 94 LYS A CA 1
ATOM 757 C C . LYS A 1 94 ? -1.921 5.698 -3.614 1.00 87.94 94 LYS A C 1
ATOM 759 O O . LYS A 1 94 ? -2.461 5.917 -2.535 1.00 87.94 94 LYS A O 1
ATOM 764 N N . LEU A 1 95 ? -0.721 5.118 -3.691 1.00 87.88 95 LEU A N 1
ATOM 765 C CA . LEU A 1 95 ? -0.027 4.578 -2.519 1.00 87.88 95 LEU A CA 1
ATOM 766 C C . LEU A 1 95 ? 0.366 5.651 -1.495 1.00 87.88 95 LEU A C 1
ATOM 768 O O . LEU A 1 95 ? 0.338 5.374 -0.304 1.00 87.88 95 LEU A O 1
ATOM 772 N N . LYS A 1 96 ? 0.663 6.887 -1.913 1.00 87.25 96 LYS A N 1
ATOM 773 C CA . LYS A 1 96 ? 0.886 8.012 -0.979 1.00 87.25 96 LYS A CA 1
ATOM 774 C C . LYS A 1 96 ? -0.324 8.337 -0.105 1.00 87.25 96 LYS A C 1
ATOM 776 O O . LYS A 1 96 ? -0.160 8.932 0.955 1.00 87.25 96 LYS A O 1
ATOM 781 N N . GLN A 1 97 ? -1.530 8.017 -0.569 1.00 83.44 97 GLN A N 1
ATOM 782 C CA . GLN A 1 97 ? -2.757 8.214 0.202 1.00 83.44 97 GLN A CA 1
ATOM 783 C C . GLN A 1 97 ? -3.020 7.041 1.150 1.00 83.44 97 GLN A C 1
ATOM 785 O O . GLN A 1 97 ? -3.830 7.172 2.061 1.00 83.44 97 GLN A O 1
ATOM 790 N N . ASN A 1 98 ? -2.330 5.914 0.963 1.00 78.50 98 ASN A N 1
ATOM 791 C CA . ASN A 1 98 ? -2.526 4.724 1.767 1.00 78.50 98 ASN A CA 1
ATOM 792 C C . ASN A 1 98 ? -1.838 4.890 3.140 1.00 78.50 98 ASN A C 1
ATOM 794 O O . ASN A 1 98 ? -0.614 5.020 3.199 1.00 78.50 98 ASN A O 1
ATOM 798 N N . PRO A 1 99 ? -2.586 4.845 4.257 1.00 72.81 99 PRO A N 1
ATOM 799 C CA . PRO A 1 99 ? -2.035 5.041 5.597 1.00 72.81 99 PRO A CA 1
ATOM 800 C C . PRO A 1 99 ? -1.123 3.897 6.059 1.00 72.81 99 PRO A C 1
ATOM 802 O O . PRO A 1 99 ? -0.409 4.062 7.040 1.00 72.81 99 PRO A O 1
ATOM 805 N N . THR A 1 100 ? -1.144 2.747 5.381 1.00 71.81 100 THR A N 1
ATOM 806 C CA . THR A 1 100 ? -0.339 1.565 5.741 1.00 71.81 100 THR A CA 1
ATOM 807 C C . THR A 1 100 ? 1.094 1.627 5.221 1.00 71.81 100 THR A C 1
ATOM 809 O O . THR A 1 100 ? 1.940 0.832 5.627 1.00 71.81 100 THR A O 1
ATOM 812 N N . ILE A 1 101 ? 1.381 2.570 4.318 1.00 78.38 101 ILE A N 1
ATOM 813 C CA . ILE A 1 101 ? 2.668 2.665 3.635 1.00 78.38 101 ILE A CA 1
ATOM 814 C C . ILE A 1 101 ? 3.248 4.058 3.865 1.00 78.38 101 ILE A C 1
ATOM 816 O O . ILE A 1 101 ? 2.711 5.070 3.416 1.00 78.38 101 ILE A O 1
ATOM 820 N N . ARG A 1 102 ? 4.389 4.109 4.549 1.00 79.69 102 ARG A N 1
ATOM 821 C CA . ARG A 1 102 ? 5.178 5.326 4.762 1.00 79.69 102 ARG A CA 1
ATOM 822 C C . ARG A 1 102 ? 6.360 5.385 3.795 1.00 79.69 102 ARG A C 1
ATOM 824 O O . ARG A 1 102 ? 6.496 4.570 2.887 1.00 79.69 102 ARG A O 1
ATOM 831 N N . GLY A 1 103 ? 7.175 6.432 3.908 1.00 79.56 103 GLY A N 1
ATOM 832 C CA . GLY A 1 103 ? 8.368 6.624 3.070 1.00 79.56 103 GLY A CA 1
ATOM 833 C C . GLY A 1 103 ? 8.090 7.080 1.630 1.00 79.56 103 GLY A C 1
ATOM 834 O O . GLY A 1 103 ? 8.993 7.574 0.962 1.00 79.56 103 GLY A O 1
ATOM 835 N N . LEU A 1 104 ? 6.837 7.011 1.162 1.00 85.81 104 LEU A N 1
ATOM 836 C CA . LEU A 1 104 ? 6.455 7.445 -0.189 1.00 85.81 104 LEU A CA 1
ATOM 837 C C . LEU A 1 104 ? 6.197 8.956 -0.308 1.00 85.81 104 LEU A C 1
ATOM 839 O O . LEU A 1 104 ? 6.158 9.514 -1.412 1.00 85.81 104 LEU A O 1
ATOM 843 N N . ASN A 1 105 ? 6.017 9.642 0.822 1.00 81.31 105 ASN A N 1
ATOM 844 C CA . ASN A 1 105 ? 5.772 11.080 0.854 1.00 81.31 105 ASN A CA 1
ATOM 845 C C . ASN A 1 105 ? 7.000 11.852 0.357 1.00 81.31 105 ASN A C 1
ATOM 847 O O . ASN A 1 105 ? 8.116 11.643 0.819 1.00 81.31 105 ASN A O 1
ATOM 851 N N . GLY A 1 106 ? 6.788 12.760 -0.598 1.00 83.00 106 GLY A N 1
ATOM 852 C CA . GLY A 1 106 ? 7.872 13.506 -1.244 1.00 83.00 106 GLY A CA 1
ATOM 853 C C . GLY A 1 106 ? 8.567 12.763 -2.388 1.00 83.00 106 GLY A C 1
ATOM 854 O O . GLY A 1 106 ? 9.413 13.367 -3.047 1.00 83.00 106 GLY A O 1
ATOM 855 N N . LEU A 1 107 ? 8.185 11.509 -2.678 1.00 91.56 107 LEU A N 1
ATOM 856 C CA . LEU A 1 107 ? 8.743 10.802 -3.824 1.00 91.56 107 LEU A CA 1
ATOM 857 C C . LEU A 1 107 ? 8.225 11.355 -5.153 1.00 91.56 107 LEU A C 1
ATOM 859 O O . LEU A 1 107 ? 7.029 11.621 -5.311 1.00 91.56 107 LEU A O 1
ATOM 863 N N . THR A 1 108 ? 9.107 11.490 -6.134 1.00 92.56 108 THR A N 1
ATOM 864 C CA . THR A 1 108 ? 8.771 11.904 -7.501 1.00 92.56 108 THR A CA 1
ATOM 865 C C . THR A 1 108 ? 9.352 10.928 -8.511 1.00 92.56 108 THR A C 1
ATOM 867 O O . THR A 1 108 ? 10.312 10.217 -8.224 1.00 92.56 108 THR A O 1
ATOM 870 N N . ILE A 1 109 ? 8.739 10.873 -9.694 1.00 92.62 109 ILE A N 1
ATOM 871 C CA . ILE A 1 109 ? 9.185 10.017 -10.796 1.00 92.62 109 ILE A CA 1
ATOM 872 C C . ILE A 1 109 ? 9.504 10.909 -11.980 1.00 92.62 109 ILE A C 1
ATOM 874 O O . ILE A 1 109 ? 8.627 11.622 -12.486 1.00 92.62 109 ILE A O 1
ATOM 878 N N . GLU A 1 110 ? 10.754 10.864 -12.421 1.00 88.62 110 GLU A N 1
ATOM 879 C CA . GLU A 1 110 ? 11.245 11.669 -13.530 1.00 88.62 110 GLU A CA 1
ATOM 880 C C . GLU A 1 110 ? 12.013 10.838 -14.557 1.00 88.62 110 GLU A C 1
ATOM 882 O O . GLU A 1 110 ? 12.678 9.856 -14.229 1.00 88.62 110 GLU A O 1
ATOM 887 N N . LYS A 1 111 ? 11.930 11.292 -15.809 1.00 85.50 111 LYS A N 1
ATOM 888 C CA . LYS A 1 111 ? 12.819 10.898 -16.898 1.00 85.50 111 LYS A CA 1
ATOM 889 C C . LYS A 1 111 ? 13.802 12.047 -17.083 1.00 85.50 111 LYS A C 1
ATOM 891 O O . LYS A 1 111 ? 13.403 13.138 -17.495 1.00 85.50 111 LYS A O 1
ATOM 896 N N . LYS A 1 112 ? 15.064 11.841 -16.702 1.00 81.38 112 LYS A N 1
ATOM 897 C CA . LYS A 1 112 ? 16.097 12.886 -16.704 1.00 81.38 112 LYS A CA 1
ATOM 898 C C . LYS A 1 112 ? 17.388 12.362 -17.315 1.00 81.38 112 LYS A C 1
ATOM 900 O O . LYS A 1 112 ? 17.783 11.226 -17.081 1.00 81.38 112 LYS A O 1
ATOM 905 N N . SER A 1 113 ? 18.045 13.228 -18.082 1.00 84.88 113 SER A N 1
ATOM 906 C CA . SER A 1 113 ? 19.385 12.989 -18.607 1.00 84.88 113 SER A CA 1
ATOM 907 C C . SER A 1 113 ? 20.432 13.437 -17.596 1.00 84.88 113 SER A C 1
ATOM 909 O O . SER A 1 113 ? 20.421 14.588 -17.158 1.00 84.88 113 SER A O 1
ATOM 911 N N . TYR A 1 114 ? 21.340 12.534 -17.248 1.00 83.50 114 TYR A N 1
ATOM 912 C CA . TYR A 1 114 ? 22.420 12.758 -16.295 1.00 83.50 114 TYR A CA 1
ATOM 913 C C . TYR A 1 114 ? 23.745 12.837 -17.037 1.00 83.50 114 TYR A C 1
ATOM 915 O O . TYR A 1 114 ? 24.112 11.905 -17.751 1.00 83.50 114 TYR A O 1
ATOM 923 N N . GLN A 1 115 ? 24.457 13.952 -16.895 1.00 82.62 115 GLN A N 1
ATOM 924 C CA . GLN A 1 115 ? 25.806 14.079 -17.438 1.00 82.62 115 GLN A CA 1
ATOM 925 C C . GLN A 1 115 ? 26.769 13.206 -16.636 1.00 82.62 115 GLN A C 1
ATOM 927 O O . GLN A 1 115 ? 26.794 13.258 -15.408 1.00 82.62 115 GLN A O 1
ATOM 932 N N . LEU A 1 116 ? 27.573 12.416 -17.345 1.00 79.06 116 LEU A N 1
ATOM 933 C CA . LEU A 1 116 ? 28.541 11.515 -16.717 1.00 79.06 116 LEU A CA 1
ATOM 934 C C . LEU A 1 116 ? 29.818 12.241 -16.281 1.00 79.06 116 LEU A C 1
ATOM 936 O O . LEU A 1 116 ? 30.505 11.801 -15.361 1.00 79.06 116 LEU A O 1
ATOM 940 N N . PHE A 1 117 ? 30.136 13.352 -16.943 1.00 81.81 117 PHE A N 1
ATOM 941 C CA . PHE A 1 117 ? 31.368 14.105 -16.753 1.00 81.81 117 PHE A CA 1
ATOM 942 C C . PHE A 1 117 ? 31.049 15.580 -16.516 1.00 81.81 117 PHE A C 1
ATOM 944 O O . PHE A 1 117 ? 30.033 16.084 -16.979 1.00 81.81 117 PHE A O 1
ATOM 951 N N . LYS A 1 118 ? 31.934 16.269 -15.788 1.00 78.38 118 LYS A N 1
ATOM 952 C CA . LYS A 1 118 ? 31.840 17.718 -15.524 1.00 78.38 118 LYS A CA 1
ATOM 953 C C . LYS A 1 118 ? 32.345 18.580 -16.685 1.00 78.38 118 LYS A C 1
ATOM 955 O O . LYS A 1 118 ? 32.360 19.796 -16.563 1.00 78.38 118 LYS A O 1
ATOM 960 N N . ASP A 1 119 ? 32.866 17.942 -17.726 1.00 79.62 119 ASP A N 1
ATOM 961 C CA . ASP A 1 119 ? 33.420 18.614 -18.891 1.00 79.62 119 ASP A CA 1
ATOM 962 C C . ASP A 1 119 ? 32.279 18.996 -19.837 1.00 79.62 119 ASP A C 1
ATOM 964 O O . ASP A 1 119 ? 31.609 18.118 -20.385 1.00 79.62 119 ASP A O 1
ATOM 968 N N . ASP A 1 120 ? 32.053 20.300 -19.998 1.00 69.25 120 ASP A N 1
ATOM 969 C CA . ASP A 1 120 ? 30.968 20.844 -20.819 1.00 69.25 120 ASP A CA 1
ATOM 970 C C . ASP A 1 120 ? 31.153 20.538 -22.318 1.00 69.25 120 ASP A C 1
ATOM 972 O O . ASP A 1 120 ? 30.177 20.552 -23.072 1.00 69.25 120 ASP A O 1
ATOM 976 N N . ASP A 1 121 ? 32.373 20.195 -22.748 1.00 71.38 121 ASP A N 1
ATOM 977 C CA . ASP A 1 121 ? 32.674 19.824 -24.135 1.00 71.38 121 ASP A CA 1
ATOM 978 C C . ASP A 1 121 ? 32.303 18.359 -24.454 1.00 71.38 121 ASP A C 1
ATOM 980 O O . ASP A 1 121 ? 32.345 17.931 -25.613 1.00 71.38 121 ASP A O 1
ATOM 984 N N . VAL A 1 122 ? 31.907 17.572 -23.443 1.00 68.69 122 VAL A N 1
ATOM 985 C CA . VAL A 1 122 ? 31.615 16.140 -23.571 1.00 68.69 122 VAL A CA 1
ATOM 986 C C . VAL A 1 122 ? 30.142 15.845 -23.264 1.00 68.69 122 VAL A C 1
ATOM 988 O O . VAL A 1 122 ? 29.693 15.864 -22.123 1.00 68.69 122 VAL A O 1
ATOM 991 N N . THR A 1 123 ? 29.370 15.472 -24.289 1.00 70.56 123 THR A N 1
ATOM 992 C CA . THR A 1 123 ? 27.909 15.257 -24.195 1.00 70.56 123 THR A CA 1
ATOM 993 C C . THR A 1 123 ? 27.483 13.858 -23.724 1.00 70.56 123 THR A C 1
ATOM 995 O O . THR A 1 123 ? 26.304 13.499 -23.827 1.00 70.56 123 THR A O 1
ATOM 998 N N . TYR A 1 124 ? 28.403 13.043 -23.192 1.00 80.81 124 TYR A N 1
ATOM 999 C CA . TYR A 1 124 ? 28.065 11.699 -22.718 1.00 80.81 124 TYR A CA 1
ATOM 1000 C C . TYR A 1 124 ? 27.109 11.766 -21.529 1.00 80.81 124 TYR A C 1
ATOM 1002 O O . TYR A 1 124 ? 27.426 12.300 -20.462 1.00 80.81 124 TYR A O 1
ATOM 1010 N N . SER A 1 125 ? 25.931 11.182 -21.718 1.00 81.12 125 SER A N 1
ATOM 1011 C CA . SER A 1 125 ? 24.880 11.179 -20.718 1.00 81.12 125 SER A CA 1
ATOM 1012 C C . SER A 1 125 ? 24.272 9.799 -20.534 1.00 81.12 125 SER A C 1
ATOM 1014 O O . SER A 1 125 ? 24.281 8.947 -21.422 1.00 81.12 125 SER A O 1
ATOM 1016 N N . SER A 1 126 ? 23.761 9.595 -19.330 1.00 84.25 126 SER A N 1
ATOM 1017 C CA . SER A 1 126 ? 22.968 8.451 -18.930 1.00 84.25 126 SER A CA 1
ATOM 1018 C C . SER A 1 126 ? 21.506 8.876 -18.847 1.00 84.25 126 SER A C 1
ATOM 1020 O O . SER A 1 126 ? 21.185 9.885 -18.218 1.00 84.25 126 SER A O 1
ATOM 1022 N N . GLN A 1 127 ? 20.623 8.114 -19.484 1.00 88.25 127 GLN A N 1
ATOM 1023 C CA . GLN A 1 127 ? 19.182 8.361 -19.495 1.00 88.25 127 GLN A CA 1
ATOM 1024 C C . GLN A 1 127 ? 18.457 7.088 -19.063 1.00 88.25 127 GLN A C 1
ATOM 1026 O O . GLN A 1 127 ? 18.119 6.272 -19.918 1.00 88.25 127 GLN A O 1
ATOM 1031 N N . PRO A 1 128 ? 18.277 6.874 -17.749 1.00 91.75 128 PRO A N 1
ATOM 1032 C CA . PRO A 1 128 ? 17.353 5.861 -17.269 1.00 91.75 128 PRO A CA 1
ATOM 1033 C C . PRO A 1 128 ? 15.921 6.239 -17.652 1.00 91.75 128 PRO A C 1
ATOM 1035 O O . PRO A 1 128 ? 15.560 7.418 -17.580 1.00 91.75 128 PRO A O 1
ATOM 1038 N N . ASP A 1 129 ? 15.111 5.242 -18.003 1.00 93.44 129 ASP A N 1
ATOM 1039 C CA . ASP A 1 129 ? 13.709 5.444 -18.381 1.00 93.44 129 ASP A CA 1
ATOM 1040 C C . ASP A 1 129 ? 12.924 6.090 -17.227 1.00 93.44 129 ASP A C 1
ATOM 1042 O O . ASP A 1 129 ? 12.197 7.076 -17.410 1.00 93.44 129 ASP A O 1
ATOM 1046 N N . HIS A 1 130 ? 13.101 5.566 -16.005 1.00 94.75 130 HIS A N 1
ATOM 1047 C CA . HIS A 1 130 ? 12.408 6.056 -14.817 1.00 94.75 130 HIS A CA 1
ATOM 1048 C C . HIS A 1 130 ? 13.342 6.127 -13.606 1.00 94.75 130 HIS A C 1
ATOM 1050 O O . HIS A 1 130 ? 13.955 5.138 -13.203 1.00 94.75 130 HIS A O 1
ATOM 1056 N N . VAL A 1 131 ? 13.405 7.297 -12.969 1.00 95.31 131 VAL A N 1
ATOM 1057 C CA . VAL A 1 131 ? 14.105 7.486 -11.695 1.00 95.31 131 VAL A CA 1
ATOM 1058 C C . VAL A 1 131 ? 13.100 7.907 -10.635 1.00 95.31 131 VAL A C 1
ATOM 1060 O O . VAL A 1 131 ? 12.436 8.934 -10.777 1.00 95.31 131 VAL A O 1
ATOM 1063 N N . ILE A 1 132 ? 13.006 7.115 -9.569 1.00 94.88 132 ILE A N 1
ATOM 1064 C CA . ILE A 1 132 ? 12.236 7.448 -8.371 1.00 94.88 132 ILE A CA 1
ATOM 1065 C C . ILE A 1 132 ? 13.165 8.204 -7.427 1.00 94.88 132 ILE A C 1
ATOM 1067 O O . ILE A 1 132 ? 14.238 7.704 -7.089 1.00 94.88 132 ILE A O 1
ATOM 1071 N N . LYS A 1 133 ? 12.770 9.401 -6.996 1.00 93.69 133 LYS A N 1
ATOM 1072 C CA . LYS A 1 133 ? 13.588 10.281 -6.154 1.00 93.69 133 LYS A CA 1
ATOM 1073 C C . LYS A 1 133 ? 12.891 10.697 -4.882 1.00 93.69 133 LYS A C 1
ATOM 1075 O O . LYS A 1 133 ? 11.690 10.915 -4.902 1.00 93.69 133 LYS A O 1
ATOM 1080 N N . SER A 1 134 ? 13.675 10.920 -3.832 1.00 90.31 134 SER A N 1
ATOM 1081 C CA . SER A 1 134 ? 13.290 11.691 -2.650 1.00 90.31 134 SER A CA 1
ATOM 1082 C C . SER A 1 134 ? 14.075 13.004 -2.653 1.00 90.31 134 SER A C 1
ATOM 1084 O O . SER A 1 134 ? 15.286 13.022 -2.410 1.00 90.31 134 SER A O 1
ATOM 1086 N N . GLY A 1 135 ? 13.415 14.106 -3.023 1.00 87.44 135 GLY A N 1
ATOM 1087 C CA . GLY A 1 135 ? 14.107 15.361 -3.334 1.00 87.44 135 GLY A CA 1
ATOM 1088 C C . GLY A 1 135 ? 15.069 15.182 -4.514 1.00 87.44 135 GLY A C 1
ATOM 1089 O O . GLY A 1 135 ? 14.650 14.794 -5.599 1.00 87.44 135 GLY A O 1
ATOM 1090 N N . GLU A 1 136 ? 16.365 15.424 -4.303 1.00 85.50 136 GLU A N 1
ATOM 1091 C CA . GLU A 1 136 ? 17.400 15.207 -5.331 1.00 85.50 136 GLU A CA 1
ATOM 1092 C C . GLU A 1 136 ? 18.008 13.797 -5.310 1.00 85.50 136 GLU A C 1
ATOM 1094 O O . GLU A 1 136 ? 18.677 13.406 -6.268 1.00 85.50 136 GLU A O 1
ATOM 1099 N N . ARG A 1 137 ? 17.777 13.017 -4.245 1.00 89.75 137 ARG A N 1
ATOM 1100 C CA . ARG A 1 137 ? 18.405 11.704 -4.061 1.00 89.75 137 ARG A CA 1
ATOM 1101 C C . ARG A 1 137 ? 17.631 10.614 -4.816 1.00 89.75 137 ARG A C 1
ATOM 1103 O O . ARG A 1 137 ? 16.447 10.425 -4.527 1.00 89.75 137 ARG A O 1
ATOM 1110 N N . PRO A 1 138 ? 18.270 9.857 -5.725 1.00 92.25 138 PRO A N 1
ATOM 1111 C CA . PRO A 1 138 ? 17.681 8.661 -6.322 1.00 92.25 138 PRO A CA 1
ATOM 1112 C C . PRO A 1 138 ? 17.414 7.588 -5.261 1.00 92.25 138 PRO A C 1
ATOM 1114 O O . PRO A 1 138 ? 18.293 7.239 -4.476 1.00 92.25 138 PRO A O 1
ATOM 1117 N N . VAL A 1 139 ? 16.186 7.078 -5.233 1.00 92.75 139 VAL A N 1
ATOM 1118 C CA . VAL A 1 139 ? 15.740 5.992 -4.350 1.00 92.75 139 VAL A CA 1
ATOM 1119 C C . VAL A 1 139 ? 15.716 4.679 -5.112 1.00 92.75 139 VAL A C 1
ATOM 1121 O O . VAL A 1 139 ? 16.218 3.688 -4.597 1.00 92.75 139 VAL A O 1
ATOM 1124 N N . ALA A 1 140 ? 15.205 4.679 -6.343 1.00 95.06 140 ALA A N 1
ATOM 1125 C CA . ALA A 1 140 ? 15.207 3.512 -7.216 1.00 95.06 140 ALA A CA 1
ATOM 1126 C C . ALA A 1 140 ? 15.311 3.919 -8.690 1.00 95.06 140 ALA A C 1
ATOM 1128 O O . ALA A 1 140 ? 14.903 5.022 -9.071 1.00 95.06 140 ALA A O 1
ATOM 1129 N N . ILE A 1 141 ? 15.846 3.026 -9.520 1.00 95.94 141 ILE A N 1
ATOM 1130 C CA . ILE A 1 141 ? 15.939 3.214 -10.974 1.00 95.94 141 ILE A CA 1
ATOM 1131 C C . ILE A 1 141 ? 15.270 2.048 -11.674 1.00 95.94 141 ILE A C 1
ATOM 1133 O O . ILE A 1 141 ? 15.607 0.894 -11.406 1.00 95.94 141 ILE A O 1
ATOM 1137 N N . LEU A 1 142 ? 14.372 2.370 -12.601 1.00 95.88 142 LEU A N 1
ATOM 1138 C CA . LEU A 1 142 ? 13.635 1.397 -13.389 1.00 95.88 142 LEU A CA 1
ATOM 1139 C C . LEU A 1 142 ? 13.919 1.597 -14.877 1.00 95.88 142 LEU A C 1
ATOM 1141 O O . LEU A 1 142 ? 13.946 2.726 -15.370 1.00 95.88 142 LEU A O 1
ATOM 1145 N N . ASP A 1 143 ? 14.115 0.486 -15.577 1.00 93.88 143 ASP A N 1
ATOM 1146 C CA . ASP A 1 143 ? 14.251 0.425 -17.034 1.00 93.88 143 ASP A CA 1
ATOM 1147 C C . ASP A 1 143 ? 13.089 -0.397 -17.598 1.00 93.88 143 ASP A C 1
ATOM 1149 O O . ASP A 1 143 ? 12.749 -1.452 -17.055 1.00 93.88 143 ASP A O 1
ATOM 1153 N N . SER A 1 144 ? 12.457 0.085 -18.663 1.00 92.62 144 SER A N 1
ATOM 1154 C CA . SER A 1 144 ? 11.298 -0.563 -19.273 1.00 92.62 144 SER A CA 1
ATOM 1155 C C . SER A 1 144 ? 11.720 -1.327 -20.528 1.00 92.62 144 SER A C 1
ATOM 1157 O O . SER A 1 144 ? 12.453 -0.824 -21.390 1.00 92.62 144 SER A O 1
ATOM 1159 N N . LYS A 1 145 ? 11.303 -2.593 -20.631 1.00 88.62 145 LYS A N 1
ATOM 1160 C CA . LYS A 1 145 ? 11.617 -3.442 -21.783 1.00 88.62 145 LYS A CA 1
ATOM 1161 C C . LYS A 1 145 ? 10.449 -4.321 -22.183 1.00 88.62 145 LYS A C 1
ATOM 1163 O O . LYS A 1 145 ? 9.926 -5.091 -21.387 1.00 88.62 145 LYS A O 1
ATOM 1168 N N . TYR A 1 146 ? 10.115 -4.264 -23.466 1.00 83.06 146 TYR A N 1
ATOM 1169 C CA . TYR A 1 146 ? 9.103 -5.114 -24.072 1.00 83.06 146 TYR A CA 1
ATOM 1170 C C . TYR A 1 146 ? 9.779 -6.273 -24.817 1.00 83.06 146 TYR A C 1
ATOM 1172 O O . TYR A 1 146 ? 10.038 -6.196 -26.017 1.00 83.06 146 TYR A O 1
ATOM 1180 N N . TYR A 1 147 ? 10.144 -7.326 -24.081 1.00 79.81 147 TYR A N 1
ATOM 1181 C CA . TYR A 1 147 ? 10.699 -8.556 -24.658 1.00 79.81 147 TYR A CA 1
ATOM 1182 C C . TYR A 1 147 ? 9.608 -9.580 -24.973 1.00 79.81 147 TYR A C 1
ATOM 1184 O O . TYR A 1 147 ? 8.497 -9.497 -24.459 1.00 79.81 147 TYR A O 1
ATOM 1192 N N . ALA A 1 148 ? 9.948 -10.568 -25.804 1.00 73.56 148 ALA A N 1
ATOM 1193 C CA . ALA A 1 148 ? 9.096 -11.729 -26.031 1.00 73.56 148 ALA A CA 1
ATOM 1194 C C . ALA A 1 148 ? 8.882 -12.531 -24.735 1.00 73.56 148 ALA A C 1
ATOM 1196 O O . ALA A 1 148 ? 9.719 -12.497 -23.826 1.00 73.56 148 ALA A O 1
ATOM 1197 N N . LYS A 1 149 ? 7.779 -13.286 -24.692 1.00 77.25 149 LYS A N 1
ATOM 1198 C CA . LYS A 1 149 ? 7.410 -14.157 -23.570 1.00 77.25 149 LYS A CA 1
ATOM 1199 C C . LYS A 1 149 ? 8.568 -15.066 -23.140 1.00 77.25 149 LYS A C 1
ATOM 1201 O O . LYS A 1 149 ? 9.359 -15.503 -23.980 1.00 77.25 149 LYS A O 1
ATOM 1206 N N . ASP A 1 150 ? 8.694 -15.274 -21.831 1.00 73.06 150 ASP A N 1
ATOM 1207 C CA . ASP A 1 150 ? 9.692 -16.132 -21.168 1.00 73.06 150 ASP A CA 1
ATOM 1208 C C . ASP A 1 150 ? 11.157 -15.691 -21.357 1.00 73.06 150 ASP A C 1
ATOM 1210 O O . ASP A 1 150 ? 12.109 -16.381 -20.973 1.00 73.06 150 ASP A O 1
ATOM 1214 N N . THR A 1 151 ? 11.377 -14.501 -21.922 1.00 81.88 151 THR A N 1
ATOM 1215 C CA . THR A 1 151 ? 12.715 -13.927 -22.044 1.00 81.88 151 THR A CA 1
ATOM 1216 C C . THR A 1 151 ? 13.075 -13.217 -20.748 1.00 81.88 151 THR A C 1
ATOM 1218 O O . THR A 1 151 ? 12.616 -12.109 -20.482 1.00 81.88 151 THR A O 1
ATOM 1221 N N . ASN A 1 152 ? 13.949 -13.826 -19.945 1.00 83.50 152 ASN A N 1
ATOM 1222 C CA . ASN A 1 152 ? 14.473 -13.160 -18.757 1.00 83.50 152 ASN A CA 1
ATOM 1223 C C . ASN A 1 152 ? 15.351 -11.960 -19.182 1.00 83.50 152 ASN A C 1
ATOM 1225 O O . ASN A 1 152 ? 16.430 -12.168 -19.756 1.00 83.50 152 ASN A O 1
ATOM 1229 N N . PRO A 1 153 ? 14.953 -10.713 -18.863 1.00 83.62 153 PRO A N 1
ATOM 1230 C CA . PRO A 1 153 ? 15.631 -9.512 -19.340 1.00 83.62 153 PRO A CA 1
ATOM 1231 C C . PRO A 1 153 ? 17.020 -9.332 -18.715 1.00 83.62 153 PRO A C 1
ATOM 1233 O O . PRO A 1 153 ? 17.795 -8.493 -19.169 1.00 83.62 153 PRO A O 1
ATOM 1236 N N . LEU A 1 154 ? 17.370 -10.121 -17.696 1.00 85.62 154 LEU A N 1
ATOM 1237 C CA . LEU A 1 154 ? 18.673 -10.117 -17.039 1.00 85.62 154 LEU A CA 1
ATOM 1238 C C . LEU A 1 154 ? 19.647 -11.132 -17.628 1.00 85.62 154 LEU A C 1
ATOM 1240 O O . LEU A 1 154 ? 20.844 -11.029 -17.364 1.00 85.62 154 LEU A O 1
ATOM 1244 N N . LYS A 1 155 ? 19.206 -12.119 -18.413 1.00 83.44 155 LYS A N 1
ATOM 1245 C CA . LYS A 1 155 ? 20.116 -13.125 -18.983 1.00 83.44 155 LYS A CA 1
ATOM 1246 C C . LYS A 1 155 ? 20.774 -12.587 -20.255 1.00 83.44 155 LYS A C 1
ATOM 1248 O O . LYS A 1 155 ? 20.115 -12.346 -21.255 1.00 83.44 155 LYS A O 1
ATOM 1253 N N . GLY A 1 156 ? 22.098 -12.402 -20.217 1.00 64.56 156 GLY A N 1
ATOM 1254 C CA . GLY A 1 156 ? 22.909 -12.090 -21.405 1.00 64.56 156 GLY A CA 1
ATOM 1255 C C . GLY A 1 156 ? 22.614 -10.748 -22.093 1.00 64.56 156 GLY A C 1
ATOM 1256 O O . GLY A 1 156 ? 23.117 -10.525 -23.190 1.00 64.56 156 GLY A O 1
ATOM 1257 N N . SER A 1 157 ? 21.828 -9.860 -21.476 1.00 73.19 157 SER A N 1
ATOM 1258 C CA . SER A 1 157 ? 21.373 -8.620 -22.106 1.00 73.19 157 SER A CA 1
ATOM 1259 C C . SER A 1 157 ? 22.285 -7.428 -21.793 1.00 73.19 157 SER A C 1
ATOM 1261 O O . SER A 1 157 ? 22.820 -7.277 -20.689 1.00 73.19 157 SER A O 1
ATOM 1263 N N . TRP A 1 158 ? 22.421 -6.533 -22.772 1.00 82.19 158 TRP A N 1
ATOM 1264 C CA . TRP A 1 158 ? 23.030 -5.216 -22.582 1.00 82.19 158 TRP A CA 1
ATOM 1265 C C . TRP A 1 158 ? 22.210 -4.349 -21.607 1.00 82.19 158 TRP A C 1
ATOM 1267 O O . TRP A 1 158 ? 22.780 -3.563 -20.850 1.00 82.19 158 TRP A O 1
ATOM 1277 N N . SER A 1 159 ? 20.891 -4.568 -21.547 1.00 85.38 159 SER A N 1
ATOM 1278 C CA . SER A 1 159 ? 19.948 -3.888 -20.648 1.00 85.38 159 SER A CA 1
ATOM 1279 C C . SER A 1 159 ? 20.314 -4.058 -19.174 1.00 85.38 159 SER A C 1
ATOM 1281 O O . SER A 1 159 ? 20.355 -3.072 -18.445 1.00 85.38 159 SER A O 1
ATOM 1283 N N . ARG A 1 160 ? 20.697 -5.269 -18.742 1.00 90.38 160 ARG A N 1
ATOM 1284 C CA . ARG A 1 160 ? 21.173 -5.506 -17.368 1.00 90.38 160 ARG A CA 1
ATOM 1285 C C . ARG A 1 160 ? 22.418 -4.679 -17.048 1.00 90.38 160 ARG A C 1
ATOM 1287 O O . ARG A 1 160 ? 22.471 -4.025 -16.012 1.00 90.38 160 ARG A O 1
ATOM 1294 N N . SER A 1 161 ? 23.432 -4.716 -17.914 1.00 90.62 161 SER A N 1
ATOM 1295 C CA . SER A 1 161 ? 24.684 -3.975 -17.695 1.00 90.62 161 SER A CA 1
ATOM 1296 C C . SER A 1 161 ? 24.448 -2.464 -17.653 1.00 90.62 161 SER A C 1
ATOM 1298 O O . SER A 1 161 ? 25.053 -1.759 -16.844 1.00 90.62 161 SER A O 1
ATOM 1300 N N . ARG A 1 162 ? 23.533 -1.980 -18.498 1.00 90.25 162 ARG A N 1
ATOM 1301 C CA . ARG A 1 162 ? 23.085 -0.589 -18.541 1.00 90.25 162 ARG A CA 1
ATOM 1302 C C . ARG A 1 162 ? 22.373 -0.183 -17.247 1.00 90.25 162 ARG A C 1
ATOM 1304 O O . ARG A 1 162 ? 22.783 0.795 -16.631 1.00 90.25 162 ARG A O 1
ATOM 1311 N N . LEU A 1 163 ? 21.411 -0.977 -16.773 1.00 92.38 163 LEU A N 1
ATOM 1312 C CA . LEU A 1 163 ? 20.709 -0.736 -15.507 1.00 92.38 163 LEU A CA 1
ATOM 1313 C C . LEU A 1 163 ? 21.661 -0.753 -14.298 1.00 92.38 163 LEU A C 1
ATOM 1315 O O . LEU A 1 163 ? 21.592 0.129 -13.445 1.00 92.38 163 LEU A O 1
ATOM 1319 N N . LEU A 1 164 ? 22.608 -1.696 -14.249 1.00 92.00 164 LEU A N 1
ATOM 1320 C CA . LEU A 1 164 ? 23.642 -1.729 -13.205 1.00 92.00 164 LEU A CA 1
ATOM 1321 C C . LEU A 1 164 ? 24.535 -0.483 -13.235 1.00 92.00 164 LEU A C 1
ATOM 1323 O O . LEU A 1 164 ? 24.895 0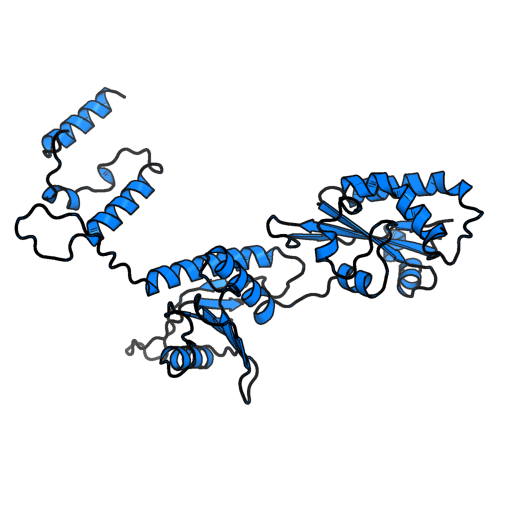.044 -12.184 1.00 92.00 164 LEU A O 1
ATOM 1327 N N . SER A 1 165 ? 24.860 0.008 -14.431 1.00 91.62 165 SER A N 1
ATOM 1328 C CA . SER A 1 165 ? 25.635 1.237 -14.608 1.00 91.62 165 SER A CA 1
ATOM 1329 C C . SER A 1 165 ? 24.854 2.468 -14.148 1.00 91.62 165 SER A C 1
ATOM 1331 O O . SER A 1 165 ? 25.439 3.363 -13.540 1.00 91.62 165 SER A O 1
ATOM 1333 N N . TYR A 1 166 ? 23.534 2.497 -14.361 1.00 93.31 166 TYR A N 1
ATOM 1334 C CA . TYR A 1 166 ? 22.666 3.537 -13.809 1.00 93.31 166 TYR A CA 1
ATOM 1335 C C . TYR A 1 166 ? 22.683 3.524 -12.281 1.00 93.31 166 TYR A C 1
ATOM 1337 O O . TYR A 1 166 ? 22.945 4.563 -11.682 1.00 93.31 166 TYR A O 1
ATOM 1345 N N . GLY A 1 167 ? 22.489 2.354 -11.661 1.00 91.69 167 GLY A N 1
ATOM 1346 C CA . GLY A 1 167 ? 22.558 2.192 -10.206 1.00 91.69 167 GLY A CA 1
ATOM 1347 C C . GLY A 1 167 ? 23.886 2.648 -9.610 1.00 91.69 167 GLY A C 1
ATOM 1348 O O . GLY A 1 167 ? 23.903 3.375 -8.622 1.00 91.69 167 GLY A O 1
ATOM 1349 N N . PHE A 1 168 ? 24.999 2.281 -10.253 1.00 90.50 168 PHE A N 1
ATOM 1350 C CA . PHE A 1 168 ? 26.333 2.718 -9.842 1.00 90.50 168 PHE A CA 1
ATOM 1351 C C . PHE A 1 168 ? 26.506 4.238 -9.948 1.00 90.50 168 PHE A C 1
ATOM 1353 O O . PHE A 1 168 ? 26.988 4.865 -9.012 1.00 90.50 168 PHE A O 1
ATOM 1360 N N . HIS A 1 169 ? 26.107 4.840 -11.072 1.00 88.94 169 HIS A N 1
ATOM 1361 C CA . HIS A 1 169 ? 26.303 6.271 -11.313 1.00 88.94 169 HIS A CA 1
ATOM 1362 C C . HIS A 1 169 ? 25.423 7.162 -10.426 1.00 88.94 169 HIS A C 1
ATOM 1364 O O . HIS A 1 169 ? 25.848 8.237 -10.016 1.00 88.94 169 HIS A O 1
ATOM 1370 N N . LEU A 1 170 ? 24.197 6.724 -10.151 1.00 90.50 170 LEU A N 1
ATOM 1371 C CA . LEU A 1 170 ? 23.208 7.467 -9.371 1.00 90.50 170 LEU A CA 1
ATOM 1372 C C . LEU A 1 170 ? 23.170 7.049 -7.895 1.00 90.50 170 LEU A C 1
ATOM 1374 O O . LEU A 1 170 ? 22.275 7.479 -7.170 1.00 90.50 170 LEU A O 1
ATOM 1378 N N . GLU A 1 171 ? 24.135 6.230 -7.466 1.00 91.19 171 GLU A N 1
ATOM 1379 C CA . GLU A 1 171 ? 24.337 5.805 -6.077 1.00 91.19 171 GLU A CA 1
ATOM 1380 C C . GLU A 1 171 ? 23.062 5.241 -5.423 1.00 91.19 171 GLU A C 1
ATOM 1382 O O . GLU A 1 171 ? 22.715 5.573 -4.287 1.00 91.19 171 GLU A O 1
ATOM 1387 N N . THR A 1 172 ? 22.354 4.369 -6.150 1.00 91.31 172 THR A N 1
ATOM 1388 C CA . THR A 1 172 ? 21.211 3.619 -5.616 1.00 91.31 172 THR A CA 1
ATOM 1389 C C . THR A 1 172 ? 21.395 2.114 -5.769 1.00 91.31 172 THR A C 1
ATOM 1391 O O . THR A 1 172 ? 21.941 1.602 -6.754 1.00 91.31 172 THR A O 1
ATOM 1394 N N . ASP A 1 173 ? 20.902 1.409 -4.759 1.00 90.50 173 ASP A N 1
ATOM 1395 C CA . ASP A 1 173 ? 20.949 -0.038 -4.642 1.00 90.50 173 ASP A CA 1
ATOM 1396 C C . ASP A 1 173 ? 19.601 -0.705 -4.973 1.00 90.50 173 ASP A C 1
ATOM 1398 O O . ASP A 1 173 ? 19.531 -1.929 -4.996 1.00 90.50 173 ASP A O 1
ATOM 1402 N N . ASN A 1 174 ? 18.546 0.066 -5.267 1.00 93.50 174 ASN A N 1
ATOM 1403 C CA . ASN A 1 174 ? 17.239 -0.473 -5.648 1.00 93.50 174 ASN A CA 1
ATOM 1404 C C . ASN A 1 174 ? 17.038 -0.326 -7.155 1.00 93.50 174 ASN A C 1
ATOM 1406 O O . ASN A 1 174 ? 16.798 0.772 -7.667 1.00 93.50 174 ASN A O 1
ATOM 1410 N N . LEU A 1 175 ? 17.153 -1.438 -7.875 1.00 95.44 175 LEU A N 1
ATOM 1411 C CA . LEU A 1 175 ? 17.019 -1.470 -9.327 1.00 95.44 175 LEU A CA 1
ATOM 1412 C C . LEU A 1 175 ? 15.803 -2.302 -9.726 1.00 95.44 175 LEU A C 1
ATOM 1414 O O . LEU A 1 175 ? 15.455 -3.278 -9.064 1.00 95.44 175 LEU A O 1
ATOM 1418 N N . GLY A 1 176 ? 15.168 -1.938 -10.834 1.00 95.25 176 GLY A N 1
ATOM 1419 C CA . GLY A 1 176 ? 14.037 -2.686 -11.364 1.00 95.25 176 GLY A CA 1
ATOM 1420 C C . GLY A 1 176 ? 14.023 -2.718 -12.883 1.00 95.25 176 GLY A C 1
ATOM 1421 O O . GLY A 1 176 ? 14.442 -1.772 -13.548 1.00 95.25 176 GLY A O 1
ATOM 1422 N N . MET A 1 177 ? 13.534 -3.815 -13.444 1.00 94.62 177 MET A N 1
ATOM 1423 C CA . MET A 1 177 ? 13.271 -3.936 -14.871 1.00 94.62 177 MET A CA 1
ATOM 1424 C C . MET A 1 177 ? 11.797 -4.253 -15.075 1.00 94.62 177 MET A C 1
ATOM 1426 O O . MET A 1 177 ? 11.333 -5.309 -14.655 1.00 94.62 177 MET A O 1
ATOM 1430 N N . ILE A 1 178 ? 11.070 -3.338 -15.711 1.00 94.31 178 ILE A N 1
ATOM 1431 C CA . ILE A 1 178 ? 9.658 -3.529 -16.036 1.00 94.31 178 ILE A CA 1
ATOM 1432 C C . ILE A 1 178 ? 9.591 -4.312 -17.341 1.00 94.31 178 ILE A C 1
ATOM 1434 O O . ILE A 1 178 ? 9.943 -3.787 -18.400 1.00 94.31 178 ILE A O 1
ATOM 1438 N N . ALA A 1 179 ? 9.180 -5.573 -17.252 1.00 91.94 179 ALA A N 1
ATOM 1439 C CA . ALA A 1 179 ? 9.158 -6.503 -18.373 1.00 91.94 179 ALA A CA 1
ATOM 1440 C C . ALA A 1 179 ? 7.873 -7.342 -18.316 1.00 91.94 179 ALA A C 1
ATOM 1442 O O . ALA A 1 179 ? 7.843 -8.341 -17.609 1.00 91.94 179 ALA A O 1
ATOM 1443 N N . PRO A 1 180 ? 6.818 -6.964 -19.059 1.00 89.62 180 PRO A N 1
ATOM 1444 C CA . PRO A 1 180 ? 5.447 -7.417 -18.812 1.00 89.62 180 PRO A CA 1
ATOM 1445 C C . PRO A 1 180 ? 5.163 -8.872 -19.211 1.00 89.62 180 PRO A C 1
ATOM 1447 O O . PRO A 1 180 ? 4.072 -9.366 -18.962 1.00 89.62 180 PRO A O 1
ATOM 1450 N N . LEU A 1 181 ? 6.104 -9.516 -19.902 1.00 88.19 181 LEU A N 1
ATOM 1451 C CA . LEU A 1 181 ? 6.005 -10.895 -20.389 1.00 88.19 181 LEU A CA 1
ATOM 1452 C C . LEU A 1 181 ? 7.112 -11.790 -19.801 1.00 88.19 181 LEU A C 1
ATOM 1454 O O . LEU A 1 181 ? 7.335 -12.900 -20.287 1.00 88.19 181 LEU A O 1
ATOM 1458 N N . ALA A 1 182 ? 7.861 -11.280 -18.819 1.00 88.56 182 ALA A N 1
ATOM 1459 C CA . ALA A 1 182 ? 8.894 -12.030 -18.115 1.00 88.56 182 ALA A CA 1
ATOM 1460 C C . ALA A 1 182 ? 8.326 -12.661 -16.836 1.00 88.56 182 ALA A C 1
ATOM 1462 O O . ALA A 1 182 ? 7.317 -12.204 -16.309 1.00 88.56 182 ALA A O 1
ATOM 1463 N N . GLU A 1 183 ? 9.004 -13.670 -16.297 1.00 88.69 183 GLU A N 1
ATOM 1464 C CA . GLU A 1 183 ? 8.684 -14.176 -14.960 1.00 88.69 183 GLU A CA 1
ATOM 1465 C C . GLU A 1 183 ? 9.116 -13.144 -13.896 1.00 88.69 183 GLU A C 1
ATOM 1467 O O . GLU A 1 183 ? 10.261 -12.669 -13.952 1.00 88.69 183 GLU A O 1
ATOM 1472 N N . PRO A 1 184 ? 8.236 -12.770 -12.946 1.00 90.88 184 PRO A N 1
ATOM 1473 C CA . PRO A 1 184 ? 8.602 -11.886 -11.846 1.00 90.88 184 PRO A CA 1
ATOM 1474 C C . PRO A 1 184 ? 9.607 -12.577 -10.917 1.00 90.88 184 PRO A C 1
ATOM 1476 O O . PRO A 1 184 ? 9.445 -13.742 -10.561 1.00 90.88 184 PRO A O 1
ATOM 1479 N N . ASP A 1 185 ? 10.657 -11.860 -10.519 1.00 91.25 185 ASP A N 1
ATOM 1480 C CA . ASP A 1 185 ? 11.713 -12.386 -9.645 1.00 91.25 185 ASP A CA 1
ATOM 1481 C C . ASP A 1 185 ? 12.503 -11.237 -8.994 1.00 91.25 185 ASP A C 1
ATOM 1483 O O . ASP A 1 185 ? 12.510 -10.118 -9.514 1.00 91.25 185 ASP A O 1
ATOM 1487 N N . SER A 1 186 ? 13.206 -11.494 -7.889 1.00 92.38 186 SER A N 1
ATOM 1488 C CA . SER A 1 186 ? 14.099 -10.516 -7.250 1.00 92.38 186 SER A CA 1
ATOM 1489 C C . SER A 1 186 ? 15.457 -11.117 -6.902 1.00 92.38 186 SER A C 1
ATOM 1491 O O . SER A 1 186 ? 15.573 -12.199 -6.325 1.00 92.38 186 SER A O 1
ATOM 1493 N N . TYR A 1 187 ? 16.516 -10.372 -7.217 1.00 92.75 187 TYR A N 1
ATOM 1494 C CA . TYR A 1 187 ? 17.899 -10.792 -7.032 1.00 92.75 187 TYR A CA 1
ATOM 1495 C C . TYR A 1 187 ? 18.645 -9.815 -6.129 1.00 92.75 187 TYR A C 1
ATOM 1497 O O . TYR A 1 187 ? 18.983 -8.701 -6.534 1.00 92.75 187 TYR A O 1
ATOM 1505 N N . ARG A 1 188 ? 18.986 -10.255 -4.916 1.00 93.62 188 ARG A N 1
ATOM 1506 C CA . ARG A 1 188 ? 19.849 -9.485 -4.010 1.00 93.62 188 ARG A CA 1
ATOM 1507 C C . ARG A 1 188 ? 21.284 -9.433 -4.517 1.00 93.62 188 ARG A C 1
ATOM 1509 O O . ARG A 1 188 ? 21.817 -10.428 -5.016 1.00 93.62 188 ARG A O 1
ATOM 1516 N N . PHE A 1 189 ? 21.941 -8.290 -4.346 1.00 91.25 189 PHE A N 1
ATOM 1517 C CA . PHE A 1 189 ? 23.340 -8.163 -4.739 1.00 91.25 189 PHE A CA 1
ATOM 1518 C C . PHE A 1 189 ? 24.265 -8.967 -3.823 1.00 91.25 189 PHE A C 1
ATOM 1520 O O . PHE A 1 189 ? 24.172 -8.928 -2.597 1.00 91.25 189 PHE A O 1
ATOM 1527 N N . ALA A 1 190 ? 25.230 -9.659 -4.424 1.00 89.06 190 ALA A N 1
ATOM 1528 C CA . ALA A 1 190 ? 26.318 -10.261 -3.671 1.00 89.06 190 ALA A CA 1
ATOM 1529 C C . ALA A 1 190 ? 27.292 -9.160 -3.214 1.00 89.06 190 ALA A C 1
ATOM 1531 O O . ALA A 1 190 ? 27.909 -8.491 -4.041 1.00 89.06 190 ALA A O 1
ATOM 1532 N N . GLY A 1 191 ? 27.443 -8.980 -1.900 1.00 84.94 191 GLY A N 1
ATOM 1533 C CA . GLY A 1 191 ? 28.459 -8.093 -1.319 1.00 84.94 191 GLY A CA 1
ATOM 1534 C C . GLY A 1 191 ? 28.073 -6.616 -1.174 1.00 84.94 191 GLY A C 1
ATOM 1535 O O . GLY A 1 191 ? 28.928 -5.824 -0.785 1.00 84.94 191 GLY A O 1
ATOM 1536 N N . ARG A 1 192 ? 26.816 -6.238 -1.435 1.00 86.31 192 ARG A N 1
ATOM 1537 C CA . ARG A 1 192 ? 26.268 -4.915 -1.086 1.00 86.31 192 ARG A CA 1
ATOM 1538 C C . ARG A 1 192 ? 24.786 -5.003 -0.723 1.00 86.31 192 ARG A C 1
ATOM 1540 O O . ARG A 1 192 ? 24.153 -6.024 -0.982 1.00 86.31 192 ARG A O 1
ATOM 1547 N N . SER A 1 193 ? 24.258 -3.943 -0.119 1.00 85.38 193 SER A N 1
ATOM 1548 C CA . SER A 1 193 ? 22.823 -3.770 0.113 1.00 85.38 193 SER A CA 1
ATOM 1549 C C . SER A 1 193 ? 22.035 -3.675 -1.195 1.00 85.38 193 SER A C 1
ATOM 1551 O O . SER A 1 193 ? 22.590 -3.341 -2.240 1.00 85.38 193 SER A O 1
ATOM 1553 N N . GLY A 1 194 ? 20.736 -3.963 -1.103 1.00 88.56 194 GLY A N 1
ATOM 1554 C CA . GLY A 1 194 ? 19.756 -3.811 -2.175 1.00 88.56 194 GLY A CA 1
ATOM 1555 C C . GLY A 1 194 ? 19.658 -4.979 -3.147 1.00 88.56 194 GLY A C 1
ATOM 1556 O O . GLY A 1 194 ? 20.207 -6.069 -2.941 1.00 88.56 194 GLY A O 1
ATOM 1557 N N . GLU A 1 195 ? 18.888 -4.746 -4.200 1.00 93.94 195 GLU A N 1
ATOM 1558 C CA . GLU A 1 195 ? 18.405 -5.788 -5.093 1.00 93.94 195 GLU A CA 1
ATOM 1559 C C . GLU A 1 195 ? 18.055 -5.263 -6.487 1.00 93.94 195 GLU A C 1
ATOM 1561 O O . GLU A 1 195 ? 17.972 -4.058 -6.744 1.00 93.94 195 GLU A O 1
ATOM 1566 N N . LEU A 1 196 ? 17.866 -6.210 -7.400 1.00 94.31 196 LEU A N 1
ATOM 1567 C CA . LEU A 1 196 ? 17.338 -5.987 -8.731 1.00 94.31 196 LEU A CA 1
ATOM 1568 C C . LEU A 1 196 ? 16.072 -6.830 -8.901 1.00 94.31 196 LEU A C 1
ATOM 1570 O O . LEU A 1 196 ? 16.157 -8.058 -8.910 1.00 94.31 196 LEU A O 1
ATOM 1574 N N . ALA A 1 197 ? 14.930 -6.170 -9.089 1.00 94.88 197 ALA A N 1
ATOM 1575 C CA . ALA A 1 197 ? 13.640 -6.821 -9.309 1.00 94.88 197 ALA A CA 1
ATOM 1576 C C . ALA A 1 197 ? 13.240 -6.862 -10.796 1.00 94.88 197 ALA A C 1
ATOM 1578 O O . ALA A 1 197 ? 13.453 -5.904 -11.542 1.00 94.88 197 ALA A O 1
ATOM 1579 N N . ILE A 1 198 ? 12.616 -7.955 -11.225 1.00 94.12 198 ILE A N 1
ATOM 1580 C CA . ILE A 1 198 ? 11.857 -8.046 -12.474 1.00 94.12 198 ILE A CA 1
ATOM 1581 C C . ILE A 1 198 ? 10.396 -7.760 -12.131 1.00 94.12 198 ILE A C 1
ATOM 1583 O O . ILE A 1 198 ? 9.758 -8.515 -11.403 1.00 94.12 198 ILE A O 1
ATOM 1587 N N . ILE A 1 199 ? 9.879 -6.650 -12.651 1.00 94.69 199 ILE A N 1
ATOM 1588 C CA . ILE A 1 199 ? 8.519 -6.175 -12.405 1.00 94.69 199 ILE A CA 1
ATOM 1589 C C . ILE A 1 199 ? 7.659 -6.644 -13.575 1.00 94.69 199 ILE A C 1
ATOM 1591 O O . ILE A 1 199 ? 7.755 -6.109 -14.684 1.00 94.69 199 ILE A O 1
ATOM 1595 N N . SER A 1 200 ? 6.841 -7.657 -13.317 1.00 92.75 200 SER A N 1
ATOM 1596 C CA . SER A 1 200 ? 5.973 -8.298 -14.301 1.00 92.75 200 SER A CA 1
ATOM 1597 C C . SER A 1 200 ? 4.665 -8.742 -13.636 1.00 92.75 200 SER A C 1
ATOM 1599 O O . SER A 1 200 ? 4.684 -9.013 -12.431 1.00 92.75 200 SER A O 1
ATOM 1601 N N . PRO A 1 201 ? 3.537 -8.796 -14.368 1.00 90.38 201 PRO A N 1
ATOM 1602 C CA . PRO A 1 201 ? 2.326 -9.458 -13.891 1.00 90.38 201 PRO A CA 1
ATOM 1603 C C . PRO A 1 201 ? 2.602 -10.911 -13.475 1.00 90.38 201 PRO A C 1
ATOM 1605 O O . PRO A 1 201 ? 3.455 -11.577 -14.054 1.00 90.38 201 PRO A O 1
ATOM 1608 N N . GLU A 1 202 ? 1.858 -11.409 -12.485 1.00 83.69 202 GLU A N 1
ATOM 1609 C CA . GLU A 1 202 ? 1.882 -12.834 -12.106 1.00 83.69 202 GLU A CA 1
ATOM 1610 C C . GLU A 1 202 ? 1.057 -13.710 -13.068 1.00 83.69 202 GLU A C 1
ATOM 1612 O O . GLU A 1 202 ? 1.187 -14.930 -13.067 1.00 83.69 202 GLU A O 1
ATOM 1617 N N . GLU A 1 203 ? 0.191 -13.090 -13.873 1.00 79.00 203 GLU A N 1
ATOM 1618 C CA . GLU A 1 203 ? -0.653 -13.761 -14.862 1.00 79.00 203 GLU A CA 1
ATOM 1619 C C . GLU A 1 203 ? 0.157 -14.178 -16.102 1.00 79.00 203 GLU A C 1
ATOM 1621 O O . GLU A 1 203 ? 1.060 -13.467 -16.538 1.00 79.00 203 GLU A O 1
ATOM 1626 N N . ASP A 1 204 ? -0.216 -15.307 -16.717 1.00 71.69 204 ASP A N 1
ATOM 1627 C CA . ASP A 1 204 ? 0.463 -15.844 -17.909 1.00 71.69 204 ASP A CA 1
ATOM 1628 C C . ASP A 1 204 ? 0.322 -14.950 -19.157 1.00 71.69 204 ASP A C 1
ATOM 1630 O O . ASP A 1 204 ? 1.123 -15.062 -20.094 1.00 71.69 204 ASP A O 1
ATOM 1634 N N . ASP A 1 205 ? -0.703 -14.095 -19.192 1.00 78.19 205 ASP A N 1
ATOM 1635 C CA . ASP A 1 205 ? -1.022 -13.216 -20.312 1.00 78.19 205 ASP A CA 1
ATOM 1636 C C . ASP A 1 205 ? -0.907 -11.743 -19.910 1.00 78.19 205 ASP A C 1
ATOM 1638 O O . ASP A 1 205 ? -1.260 -11.334 -18.805 1.00 78.19 205 ASP A O 1
ATOM 1642 N N . PHE A 1 206 ? -0.435 -10.913 -20.844 1.00 81.75 206 PHE A N 1
ATOM 1643 C CA . PHE A 1 206 ? -0.316 -9.481 -20.603 1.00 81.75 206 PHE A CA 1
ATOM 1644 C C . PHE A 1 206 ? -1.689 -8.824 -20.459 1.00 81.75 206 PHE A C 1
ATOM 1646 O O . PHE A 1 206 ? -2.483 -8.792 -21.402 1.00 81.75 206 PHE A O 1
ATOM 1653 N N . SER A 1 207 ? -1.898 -8.187 -19.311 1.00 86.38 207 SER A N 1
ATOM 1654 C CA . SER A 1 207 ? -3.003 -7.273 -19.064 1.00 86.38 207 SER A CA 1
ATOM 1655 C C . SER A 1 207 ? -2.478 -5.932 -18.543 1.00 86.38 207 SER A C 1
ATOM 1657 O O . SER A 1 207 ? -1.466 -5.844 -17.838 1.00 86.38 207 SER A O 1
ATOM 1659 N N . THR A 1 208 ? -3.165 -4.846 -18.902 1.00 89.25 208 THR A N 1
ATOM 1660 C CA . THR A 1 208 ? -2.845 -3.509 -18.384 1.00 89.25 208 THR A CA 1
ATOM 1661 C C . THR A 1 208 ? -3.017 -3.442 -16.873 1.00 89.25 208 THR A C 1
ATOM 1663 O O . THR A 1 208 ? -2.225 -2.778 -16.203 1.00 89.25 208 THR A O 1
ATOM 1666 N N . ASP A 1 209 ? -4.013 -4.152 -16.352 1.00 88.00 209 ASP A N 1
ATOM 1667 C CA . ASP A 1 209 ? -4.352 -4.186 -14.931 1.00 88.00 209 ASP A CA 1
ATOM 1668 C C . ASP A 1 209 ? -3.350 -5.042 -14.153 1.00 88.00 209 ASP A C 1
ATOM 1670 O O . ASP A 1 209 ? -2.852 -4.607 -13.115 1.00 88.00 209 ASP A O 1
ATOM 1674 N N . GLY A 1 210 ? -2.929 -6.181 -14.712 1.00 89.88 210 GLY A N 1
ATOM 1675 C CA . GLY A 1 210 ? -1.849 -6.994 -14.158 1.00 89.88 210 GLY A CA 1
ATOM 1676 C C . GLY A 1 210 ? -0.536 -6.216 -14.057 1.00 89.88 210 GLY A C 1
ATOM 1677 O O . GLY A 1 210 ? 0.138 -6.267 -13.027 1.00 89.88 210 GLY A O 1
ATOM 1678 N N . LEU A 1 211 ? -0.188 -5.414 -15.074 1.00 92.88 211 LEU A N 1
ATOM 1679 C CA . LEU A 1 211 ? 1.023 -4.586 -15.013 1.00 92.88 211 LEU A CA 1
ATOM 1680 C C . LEU A 1 211 ? 0.899 -3.473 -13.966 1.00 92.88 211 LEU A C 1
ATOM 1682 O O . LEU A 1 211 ? 1.857 -3.206 -13.238 1.00 92.88 211 LEU A O 1
ATOM 1686 N N . ARG A 1 212 ? -0.274 -2.836 -13.861 1.00 94.19 212 ARG A N 1
ATOM 1687 C CA . ARG A 1 212 ? -0.556 -1.851 -12.803 1.00 94.19 212 ARG A CA 1
ATOM 1688 C C . ARG A 1 212 ? -0.381 -2.463 -11.421 1.00 94.19 212 ARG A C 1
ATOM 1690 O O . ARG A 1 212 ? 0.296 -1.868 -10.583 1.00 94.19 212 ARG A O 1
ATOM 1697 N N . GLN A 1 213 ? -0.912 -3.663 -11.208 1.00 90.88 213 GLN A N 1
ATOM 1698 C CA . GLN A 1 213 ? -0.778 -4.377 -9.945 1.00 90.88 213 GLN A CA 1
ATOM 1699 C C . GLN A 1 213 ? 0.683 -4.737 -9.641 1.00 90.88 213 GLN A C 1
ATOM 1701 O O . GLN A 1 213 ? 1.135 -4.536 -8.514 1.00 90.88 213 GLN A O 1
ATOM 1706 N N . ALA A 1 214 ? 1.447 -5.200 -10.635 1.00 93.94 214 ALA A N 1
ATOM 1707 C CA . ALA A 1 214 ? 2.871 -5.498 -10.479 1.00 93.94 214 ALA A CA 1
ATOM 1708 C C . ALA A 1 214 ? 3.684 -4.252 -10.089 1.00 93.94 214 ALA A C 1
ATOM 1710 O O . ALA A 1 214 ? 4.481 -4.290 -9.149 1.00 93.94 214 ALA A O 1
ATOM 1711 N N . VAL A 1 215 ? 3.439 -3.120 -10.757 1.00 94.88 215 VAL A N 1
ATOM 1712 C CA . VAL A 1 215 ? 4.069 -1.833 -10.425 1.00 94.88 215 VAL A CA 1
ATOM 1713 C C . VAL A 1 215 ? 3.680 -1.374 -9.018 1.00 94.88 215 VAL A C 1
ATOM 1715 O O . VAL A 1 215 ? 4.548 -0.960 -8.248 1.00 94.88 215 VAL A O 1
ATOM 1718 N N . ARG A 1 216 ? 2.398 -1.479 -8.654 1.00 92.25 216 ARG A N 1
ATOM 1719 C CA . ARG A 1 216 ? 1.904 -1.150 -7.311 1.00 92.25 216 ARG A CA 1
ATOM 1720 C C . ARG A 1 216 ? 2.594 -1.995 -6.239 1.00 92.25 216 ARG A C 1
ATOM 1722 O O . ARG A 1 216 ? 3.058 -1.441 -5.246 1.00 92.25 216 ARG A O 1
ATOM 1729 N N . ASN A 1 217 ? 2.687 -3.308 -6.445 1.00 90.50 217 ASN A N 1
ATOM 1730 C CA . ASN A 1 217 ? 3.366 -4.225 -5.529 1.00 90.50 217 ASN A CA 1
ATOM 1731 C C . ASN A 1 217 ? 4.849 -3.858 -5.384 1.00 90.50 217 ASN A C 1
ATOM 1733 O O . ASN A 1 217 ? 5.330 -3.716 -4.265 1.00 90.50 217 ASN A O 1
ATOM 1737 N N . TYR A 1 218 ? 5.554 -3.595 -6.489 1.00 92.88 218 TYR A N 1
ATOM 1738 C CA . TYR A 1 218 ? 6.951 -3.161 -6.437 1.00 92.88 218 TYR A CA 1
ATOM 1739 C C . TYR A 1 218 ? 7.131 -1.874 -5.618 1.00 92.88 218 TYR A C 1
ATOM 1741 O O . TYR A 1 218 ? 7.952 -1.833 -4.703 1.00 92.88 218 TYR A O 1
ATOM 1749 N N . LEU A 1 219 ? 6.337 -0.834 -5.898 1.00 92.44 219 LEU A N 1
ATOM 1750 C CA . LEU A 1 219 ? 6.399 0.429 -5.157 1.00 92.44 219 LEU A CA 1
ATOM 1751 C C . LEU A 1 219 ? 6.100 0.231 -3.666 1.00 92.44 219 LEU A C 1
ATOM 1753 O O . LEU A 1 219 ? 6.760 0.836 -2.827 1.00 92.44 219 LEU A O 1
ATOM 1757 N N . ARG A 1 220 ? 5.132 -0.622 -3.328 1.00 88.25 220 ARG A N 1
ATOM 1758 C CA . ARG A 1 220 ? 4.774 -0.945 -1.943 1.00 88.25 220 ARG A CA 1
ATOM 1759 C C . ARG A 1 220 ? 5.890 -1.695 -1.209 1.00 88.25 220 ARG A C 1
ATOM 1761 O O . ARG A 1 220 ? 6.165 -1.365 -0.059 1.00 88.25 220 ARG A O 1
ATOM 1768 N N . ASP A 1 221 ? 6.476 -2.698 -1.855 1.00 85.94 221 ASP A N 1
ATOM 1769 C CA . ASP A 1 221 ? 7.328 -3.694 -1.196 1.00 85.94 221 ASP A CA 1
ATOM 1770 C C . ASP A 1 221 ? 8.817 -3.308 -1.217 1.00 85.94 221 ASP A C 1
ATOM 1772 O O . ASP A 1 221 ? 9.553 -3.682 -0.310 1.00 85.94 221 ASP A O 1
ATOM 1776 N N . HIS A 1 222 ? 9.261 -2.556 -2.234 1.00 87.06 222 HIS A N 1
ATOM 1777 C CA . HIS A 1 222 ? 10.683 -2.245 -2.465 1.00 87.06 222 HIS A CA 1
ATOM 1778 C C . HIS A 1 222 ? 11.026 -0.763 -2.255 1.00 87.06 222 HIS A C 1
ATOM 1780 O O . HIS A 1 222 ? 12.192 -0.410 -2.077 1.00 87.06 222 HIS A O 1
ATOM 1786 N N . VAL A 1 223 ? 10.028 0.125 -2.324 1.00 87.31 223 VAL A N 1
ATOM 1787 C CA . VAL A 1 223 ? 10.221 1.581 -2.191 1.00 87.31 223 VAL A CA 1
ATOM 1788 C C . VAL A 1 223 ? 9.530 2.126 -0.942 1.00 87.31 223 VAL A C 1
ATOM 1790 O O . VAL A 1 223 ? 10.073 3.005 -0.277 1.00 87.31 223 VAL A O 1
ATOM 1793 N N . GLY A 1 224 ? 8.332 1.631 -0.636 1.00 82.19 224 GLY A N 1
ATOM 1794 C CA . GLY A 1 224 ? 7.576 1.992 0.554 1.00 82.19 224 GLY A CA 1
ATOM 1795 C C . GLY A 1 224 ? 8.115 1.330 1.816 1.00 82.19 224 GLY A C 1
ATOM 1796 O O . GLY A 1 224 ? 8.676 0.239 1.787 1.00 82.19 224 GLY A O 1
ATOM 1797 N N . GLU A 1 225 ? 7.896 1.991 2.947 1.00 78.44 225 GLU A N 1
ATOM 1798 C CA . GLU A 1 225 ? 8.114 1.412 4.269 1.00 78.44 225 GLU A CA 1
ATOM 1799 C C . GLU A 1 225 ? 6.764 0.923 4.797 1.00 78.44 225 GLU A C 1
ATOM 1801 O O . GLU A 1 225 ? 5.847 1.726 4.990 1.00 78.44 225 GLU A O 1
ATOM 1806 N N . GLN A 1 226 ? 6.621 -0.389 5.001 1.00 67.44 226 GLN A N 1
ATOM 1807 C CA . GLN A 1 226 ? 5.421 -0.950 5.625 1.00 67.44 226 GLN A CA 1
ATOM 1808 C C . GLN A 1 226 ? 5.342 -0.475 7.076 1.00 67.44 226 GLN A C 1
ATOM 1810 O O . GLN A 1 226 ? 6.259 -0.726 7.860 1.00 67.44 226 GLN A O 1
ATOM 1815 N N . GLU A 1 227 ? 4.251 0.193 7.440 1.00 66.69 227 GLU A N 1
ATOM 1816 C CA . GLU A 1 227 ? 3.957 0.488 8.836 1.00 66.69 227 GLU A CA 1
ATOM 1817 C C . GLU A 1 227 ? 2.998 -0.566 9.390 1.00 66.69 227 GLU A C 1
ATOM 1819 O O . GLU A 1 227 ? 1.930 -0.827 8.831 1.00 66.69 227 GLU A O 1
ATOM 1824 N N . GLU A 1 228 ? 3.370 -1.163 10.519 1.00 66.25 228 GLU A N 1
ATOM 1825 C CA . GLU A 1 228 ? 2.470 -2.045 11.247 1.00 66.25 228 GLU A CA 1
ATOM 1826 C C . GLU A 1 228 ? 1.360 -1.206 11.892 1.00 66.25 228 GLU A C 1
ATOM 1828 O O . GLU A 1 228 ? 1.582 -0.465 12.847 1.00 66.25 228 GLU A O 1
ATOM 1833 N N . MET A 1 229 ? 0.153 -1.285 11.333 1.00 74.31 229 MET A N 1
ATOM 1834 C CA . MET A 1 229 ? -1.015 -0.619 11.905 1.00 74.31 229 MET A CA 1
ATOM 1835 C C . MET A 1 229 ? -1.423 -1.285 13.223 1.00 74.31 229 MET A C 1
ATOM 1837 O O . MET A 1 229 ? -1.412 -2.516 13.316 1.00 74.31 229 MET A O 1
ATOM 1841 N N . ASP A 1 230 ? -1.938 -0.510 14.184 1.00 82.88 230 ASP A N 1
ATOM 1842 C CA . ASP A 1 230 ? -2.459 -1.087 15.434 1.00 82.88 230 ASP A CA 1
ATOM 1843 C C . ASP A 1 230 ? -3.552 -2.136 15.181 1.00 82.88 230 ASP A C 1
ATOM 1845 O O . ASP A 1 230 ? -3.637 -3.105 15.924 1.00 82.88 230 ASP A O 1
ATOM 1849 N N . VAL A 1 231 ? -4.351 -2.000 14.111 1.00 86.06 231 VAL A N 1
ATOM 1850 C CA . VAL A 1 231 ? -5.356 -3.012 13.735 1.00 86.06 231 VAL A CA 1
ATOM 1851 C C . VAL A 1 231 ? -4.736 -4.373 13.406 1.00 86.06 231 VAL A C 1
ATOM 1853 O O . VAL A 1 231 ? -5.328 -5.397 13.731 1.00 86.06 231 VAL A O 1
ATOM 1856 N N . LEU A 1 232 ? -3.544 -4.410 12.797 1.00 85.19 232 LEU A N 1
ATOM 1857 C CA . LEU A 1 232 ? -2.841 -5.661 12.492 1.00 85.19 232 LEU A CA 1
ATOM 1858 C C . LEU A 1 232 ? -2.284 -6.287 13.769 1.00 85.19 232 LEU A C 1
ATOM 1860 O O . LEU A 1 232 ? -2.434 -7.490 13.978 1.00 85.19 232 LEU A O 1
ATOM 1864 N N . ARG A 1 233 ? -1.711 -5.460 14.650 1.00 84.69 233 ARG A N 1
ATOM 1865 C CA . ARG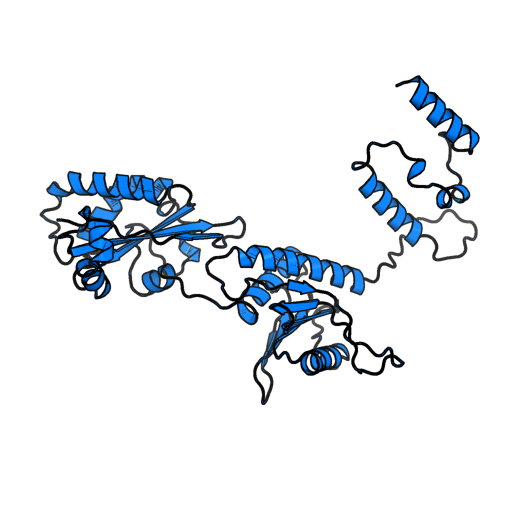 A 1 233 ? -1.244 -5.899 15.966 1.00 84.69 233 ARG A CA 1
ATOM 1866 C C . ARG A 1 233 ? -2.400 -6.426 16.819 1.00 84.69 233 ARG A C 1
ATOM 1868 O O . ARG A 1 233 ? -2.270 -7.475 17.444 1.00 84.69 233 ARG A O 1
ATOM 1875 N N . ASP A 1 234 ? -3.534 -5.736 16.834 1.00 89.25 234 ASP A N 1
ATOM 1876 C CA . ASP A 1 234 ? -4.717 -6.151 17.589 1.00 89.25 234 ASP A CA 1
ATOM 1877 C C . ASP A 1 234 ? -5.307 -7.442 17.022 1.00 89.25 234 ASP A C 1
ATOM 1879 O O . ASP A 1 234 ? -5.624 -8.343 17.792 1.00 89.25 234 ASP A O 1
ATOM 1883 N N . LEU A 1 235 ? -5.345 -7.591 15.696 1.00 89.38 235 LEU A N 1
ATOM 1884 C CA . LEU A 1 235 ? -5.802 -8.814 15.038 1.00 89.38 235 LEU A CA 1
ATOM 1885 C C . LEU A 1 235 ? -4.936 -10.041 15.358 1.00 89.38 235 LEU A C 1
ATOM 1887 O O . LEU A 1 235 ? -5.457 -11.147 15.481 1.00 89.38 235 LEU A O 1
ATOM 1891 N N . GLN A 1 236 ? -3.621 -9.866 15.500 1.00 85.94 236 GLN A N 1
ATOM 1892 C CA . GLN A 1 236 ? -2.721 -10.959 15.881 1.00 85.94 236 GLN A CA 1
ATOM 1893 C C . GLN A 1 236 ? -2.889 -11.377 17.345 1.00 85.94 236 GLN A C 1
ATOM 1895 O O . GLN A 1 236 ? -2.727 -12.552 17.674 1.00 85.94 236 GLN A O 1
ATOM 1900 N N . ASN A 1 237 ? -3.187 -10.420 18.225 1.00 86.19 237 ASN A N 1
ATOM 1901 C CA . ASN A 1 237 ? -3.193 -10.643 19.669 1.00 86.19 237 ASN A CA 1
ATOM 1902 C C . ASN A 1 237 ? -4.588 -10.938 20.233 1.00 86.19 237 ASN A C 1
ATOM 1904 O O . ASN A 1 237 ? -4.700 -11.491 21.327 1.00 86.19 237 ASN A O 1
ATOM 1908 N N . ARG A 1 238 ? -5.654 -10.539 19.531 1.00 87.31 238 ARG A N 1
ATOM 1909 C CA . ARG A 1 238 ? -7.018 -10.509 20.066 1.00 87.31 238 ARG A CA 1
ATOM 1910 C C . ARG A 1 238 ? -8.030 -10.949 19.003 1.00 87.31 238 ARG A C 1
ATOM 1912 O O . ARG A 1 238 ? -7.901 -10.584 17.836 1.00 87.31 238 ARG A O 1
ATOM 1919 N N . PRO A 1 239 ? -9.077 -11.700 19.384 1.00 87.19 239 PRO A N 1
ATOM 1920 C CA . PRO A 1 239 ? -10.170 -11.997 18.471 1.00 87.19 239 PRO A CA 1
ATOM 1921 C C . PRO A 1 239 ? -11.006 -10.740 18.202 1.00 87.19 239 PRO A C 1
ATOM 1923 O O . PRO A 1 239 ? -11.182 -9.890 19.080 1.00 87.19 239 PRO A O 1
ATOM 1926 N N . VAL A 1 240 ? -11.585 -10.655 17.004 1.00 90.19 240 VAL A N 1
ATOM 1927 C CA . VAL A 1 240 ? -12.577 -9.623 16.682 1.00 90.19 240 VAL A CA 1
ATOM 1928 C C . VAL A 1 240 ? -13.824 -9.828 17.543 1.00 90.19 240 VAL A C 1
ATOM 1930 O O . VAL A 1 240 ? -14.342 -10.937 17.685 1.00 90.19 240 VAL A O 1
ATOM 1933 N N . CYS A 1 241 ? -14.339 -8.744 18.114 1.00 88.50 241 CYS A N 1
ATOM 1934 C CA . CYS A 1 241 ? -15.482 -8.764 19.021 1.00 88.50 241 CYS A CA 1
ATOM 1935 C C . CYS A 1 241 ? -16.812 -8.789 18.276 1.00 88.50 241 CYS A C 1
ATOM 1937 O O . CYS A 1 241 ? -17.634 -7.890 18.433 1.00 88.50 241 CYS A O 1
ATOM 1939 N N . HIS A 1 242 ? -17.040 -9.827 17.477 1.00 88.50 242 HIS A N 1
ATOM 1940 C CA . HIS A 1 242 ? -18.314 -10.053 16.812 1.00 88.50 242 HIS A CA 1
ATOM 1941 C C . HIS A 1 242 ? -18.619 -11.561 16.741 1.00 88.50 242 HIS A C 1
ATOM 1943 O O . HIS A 1 242 ? -17.758 -12.323 16.309 1.00 88.50 242 HIS A O 1
ATOM 1949 N N . PRO A 1 243 ? -19.832 -12.016 17.117 1.00 83.19 243 PRO A N 1
ATOM 1950 C CA . PRO A 1 243 ? -20.139 -13.447 17.251 1.00 83.19 243 PRO A CA 1
ATOM 1951 C C . PRO A 1 243 ? -20.063 -14.245 15.943 1.00 83.19 243 PRO A C 1
ATOM 1953 O O . PRO A 1 243 ? -19.849 -15.450 15.972 1.00 83.19 243 PRO A O 1
ATOM 1956 N N . GLU A 1 244 ? -20.264 -13.584 14.804 1.00 85.19 244 GLU A N 1
ATOM 1957 C CA . GLU A 1 244 ? -20.290 -14.221 13.477 1.00 85.19 244 GLU A CA 1
ATOM 1958 C C . GLU A 1 244 ? -19.028 -13.964 12.638 1.00 85.19 244 GLU A C 1
ATOM 1960 O O . GLU A 1 244 ? -18.998 -14.299 11.453 1.00 85.19 244 GLU A O 1
ATOM 1965 N N . VAL A 1 245 ? -18.000 -13.326 13.209 1.00 86.81 245 VAL A N 1
ATOM 1966 C CA . VAL A 1 245 ? -16.786 -12.966 12.466 1.00 86.81 245 VAL A CA 1
ATOM 1967 C C . VAL A 1 245 ? -15.576 -13.634 13.096 1.00 86.81 245 VAL A C 1
ATOM 1969 O O . VAL A 1 245 ? -15.079 -13.207 14.132 1.00 86.81 245 VAL A O 1
ATOM 1972 N N . GLU A 1 246 ? -15.063 -14.643 12.401 1.00 82.00 246 GLU A N 1
ATOM 1973 C CA . GLU A 1 246 ? -13.722 -15.176 12.610 1.00 82.00 246 GLU A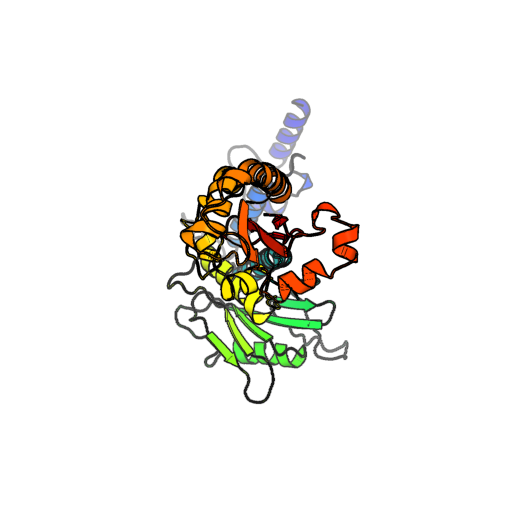 CA 1
ATOM 1974 C C . GLU A 1 246 ? -12.864 -14.761 11.414 1.00 82.00 246 GLU A C 1
ATOM 1976 O O . GLU A 1 246 ? -13.164 -15.105 10.269 1.00 82.00 246 GLU A O 1
ATOM 1981 N N . ALA A 1 247 ? -11.825 -13.973 11.674 1.00 79.56 247 ALA A N 1
ATOM 1982 C CA . ALA A 1 247 ? -10.863 -13.547 10.670 1.00 79.56 247 ALA A CA 1
ATOM 1983 C C . ALA A 1 247 ? -9.484 -13.447 11.320 1.00 79.56 247 ALA A C 1
ATOM 1985 O O . ALA A 1 247 ? -9.355 -12.930 12.427 1.00 79.56 247 ALA A O 1
ATOM 1986 N N . SER A 1 248 ? -8.467 -13.946 10.623 1.00 78.12 248 SER A N 1
ATOM 1987 C CA . SER A 1 248 ? -7.054 -13.843 11.014 1.00 78.12 248 SER A CA 1
ATOM 1988 C C . SER A 1 248 ? -6.259 -12.931 10.079 1.00 78.12 248 SER A C 1
ATOM 1990 O O . SER A 1 248 ? -5.121 -12.580 10.376 1.00 78.12 248 SER A O 1
ATOM 1992 N N . VAL A 1 249 ? -6.849 -12.551 8.941 1.00 81.69 249 VAL A N 1
ATOM 1993 C CA . VAL A 1 249 ? -6.255 -11.666 7.940 1.00 81.69 249 VAL A CA 1
ATOM 1994 C C . VAL A 1 249 ? -7.189 -10.484 7.712 1.00 81.69 249 VAL A C 1
ATOM 1996 O O . VAL A 1 249 ? -8.402 -10.645 7.612 1.00 81.69 249 VAL A O 1
ATOM 1999 N N . LEU A 1 250 ? -6.621 -9.281 7.615 1.00 82.81 250 LEU A N 1
ATOM 2000 C CA . LEU A 1 250 ? -7.396 -8.045 7.492 1.00 82.81 250 LEU A CA 1
ATOM 2001 C C . LEU A 1 250 ? -8.257 -8.005 6.219 1.00 82.81 250 LEU A C 1
ATOM 2003 O O . LEU A 1 250 ? -9.383 -7.524 6.260 1.00 82.81 250 LEU A O 1
ATOM 2007 N N . LYS A 1 251 ? -7.762 -8.564 5.107 1.00 81.06 251 LYS A N 1
ATOM 2008 C CA . LYS A 1 251 ? -8.505 -8.629 3.837 1.00 81.06 251 LYS A CA 1
ATOM 2009 C C . LYS A 1 251 ? -9.808 -9.424 3.951 1.00 81.06 251 LYS A C 1
ATOM 2011 O O . LYS A 1 251 ? -10.803 -9.017 3.365 1.00 81.06 251 LYS A O 1
ATOM 2016 N N . ASP A 1 252 ? -9.836 -10.485 4.758 1.00 83.94 252 ASP A N 1
ATOM 2017 C CA . ASP A 1 252 ? -11.031 -11.323 4.941 1.00 83.94 252 ASP A CA 1
ATOM 2018 C C . ASP A 1 252 ? -12.188 -10.558 5.600 1.00 83.94 252 ASP A C 1
ATOM 2020 O O . ASP A 1 252 ? -13.336 -11.002 5.555 1.00 83.94 252 ASP A O 1
ATOM 2024 N N . MET A 1 253 ? -11.887 -9.425 6.242 1.00 85.31 253 MET A N 1
ATOM 2025 C CA . MET A 1 253 ? -12.865 -8.570 6.905 1.00 85.31 253 MET A CA 1
ATOM 2026 C C . MET A 1 253 ? -13.574 -7.617 5.947 1.00 85.31 253 MET A C 1
ATOM 2028 O O . MET A 1 253 ? -14.656 -7.139 6.283 1.00 85.31 253 MET A O 1
ATOM 2032 N N . PHE A 1 254 ? -12.990 -7.338 4.777 1.00 86.69 254 PHE A N 1
ATOM 2033 C CA . PHE A 1 254 ? -13.528 -6.342 3.847 1.00 86.69 254 PHE A CA 1
ATOM 2034 C C . PHE A 1 254 ? -14.871 -6.766 3.255 1.00 86.69 254 PHE A C 1
ATOM 2036 O O . PHE A 1 254 ? -15.769 -5.943 3.096 1.00 86.69 254 PHE A O 1
ATOM 2043 N N . ASP A 1 255 ? -15.054 -8.073 3.083 1.00 84.19 255 ASP A N 1
ATOM 2044 C CA . ASP A 1 255 ? -16.274 -8.654 2.531 1.00 84.19 255 ASP A CA 1
ATOM 2045 C C . ASP A 1 255 ? -17.305 -9.052 3.603 1.00 84.19 255 ASP A C 1
ATOM 2047 O O . ASP A 1 255 ? -18.294 -9.711 3.285 1.00 84.19 255 ASP A O 1
ATOM 2051 N N . LYS A 1 256 ? -17.098 -8.706 4.886 1.00 88.75 256 LYS A N 1
ATOM 2052 C CA . LYS A 1 256 ? -18.001 -9.089 5.989 1.00 88.75 256 LYS A CA 1
ATOM 2053 C C . LYS A 1 256 ? -19.057 -8.005 6.230 1.00 88.75 256 LYS A C 1
ATOM 2055 O O . LYS A 1 256 ? -18.726 -6.973 6.820 1.00 88.75 256 LYS A O 1
ATOM 2060 N N . PRO A 1 257 ? -20.345 -8.236 5.897 1.00 89.56 257 PRO A N 1
ATOM 2061 C CA . PRO A 1 257 ? -21.399 -7.244 6.124 1.00 89.56 257 PRO A CA 1
ATOM 2062 C C . PRO A 1 257 ? -21.523 -6.837 7.595 1.00 89.56 257 PRO A C 1
ATOM 2064 O O . PRO A 1 257 ? -21.823 -5.690 7.898 1.00 89.56 257 PRO A O 1
ATOM 2067 N N . GLN A 1 258 ? -21.234 -7.759 8.517 1.00 90.62 258 GLN A N 1
ATOM 2068 C CA . GLN A 1 258 ? -21.297 -7.530 9.961 1.00 90.62 258 GLN A CA 1
ATOM 2069 C C . GLN A 1 258 ? -20.328 -6.445 10.457 1.00 90.62 258 GLN A C 1
ATOM 2071 O O . GLN A 1 258 ? -20.584 -5.814 11.480 1.00 90.62 258 GLN A O 1
ATOM 2076 N N . LEU A 1 259 ? -19.217 -6.230 9.747 1.00 91.69 259 LEU A N 1
ATOM 2077 C CA . LEU A 1 259 ? -18.219 -5.218 10.094 1.00 91.69 259 LEU A CA 1
ATOM 2078 C C . LEU A 1 259 ? -18.455 -3.886 9.380 1.00 91.69 259 LEU A C 1
ATOM 2080 O O . LEU A 1 259 ? -17.731 -2.924 9.637 1.00 91.69 259 LEU A O 1
ATOM 2084 N N . GLN A 1 260 ? -19.456 -3.795 8.502 1.00 92.25 260 GLN A N 1
ATOM 2085 C CA . GLN A 1 260 ? -19.772 -2.537 7.839 1.00 92.25 260 GLN A CA 1
ATOM 2086 C C . GLN A 1 260 ? -20.268 -1.503 8.850 1.00 92.25 260 GLN A C 1
ATOM 2088 O O . GLN A 1 260 ? -21.012 -1.824 9.781 1.00 92.25 260 GLN A O 1
ATOM 2093 N N . ALA A 1 261 ? -19.876 -0.245 8.652 1.00 89.88 261 ALA A N 1
ATOM 2094 C CA . ALA A 1 261 ? -20.128 0.843 9.597 1.00 89.88 261 ALA A CA 1
ATOM 2095 C C . ALA A 1 261 ? -21.612 1.034 9.957 1.00 89.88 261 ALA A C 1
ATOM 2097 O O . ALA A 1 261 ? -21.922 1.381 11.098 1.00 89.88 261 ALA A O 1
ATOM 2098 N N . ASP A 1 262 ? -22.527 0.786 9.019 1.00 87.06 262 ASP A N 1
ATOM 2099 C CA . ASP A 1 262 ? -23.967 0.883 9.275 1.00 87.06 262 ASP A CA 1
ATOM 2100 C C . ASP A 1 262 ? -24.493 -0.329 10.060 1.00 87.06 262 ASP A C 1
ATOM 2102 O O . ASP A 1 262 ? -25.254 -0.172 11.016 1.00 87.06 262 ASP A O 1
ATOM 2106 N N . HIS A 1 263 ? -24.026 -1.532 9.722 1.00 90.69 263 HIS A N 1
ATOM 2107 C CA . HIS A 1 263 ? -24.450 -2.782 10.356 1.00 90.69 263 HIS A CA 1
ATOM 2108 C C . HIS A 1 263 ? -23.929 -2.922 11.788 1.00 90.69 263 HIS A C 1
ATOM 2110 O O . HIS A 1 263 ? -24.670 -3.303 12.696 1.00 90.69 263 HIS A O 1
ATOM 2116 N N . ILE A 1 264 ? -22.674 -2.550 12.029 1.00 90.69 264 ILE A N 1
ATOM 2117 C CA . ILE A 1 264 ? -22.045 -2.714 13.340 1.00 90.69 264 ILE A CA 1
ATOM 2118 C C . ILE A 1 264 ? -22.705 -1.859 14.433 1.00 90.69 264 ILE A C 1
ATOM 2120 O O . ILE A 1 264 ? -22.708 -2.218 15.612 1.00 90.69 264 ILE A O 1
ATOM 2124 N N . VAL A 1 265 ? -23.298 -0.723 14.050 1.00 90.81 265 VAL A N 1
ATOM 2125 C CA . VAL A 1 265 ? -24.053 0.151 14.959 1.00 90.81 265 VAL A CA 1
ATOM 2126 C C . VAL A 1 265 ? -25.340 -0.534 15.424 1.00 90.81 265 VAL A C 1
ATOM 2128 O O . VAL A 1 265 ? -25.742 -0.359 16.578 1.00 90.81 265 VAL A O 1
ATOM 2131 N N . ASP A 1 266 ? -25.980 -1.315 14.558 1.00 90.06 266 ASP A N 1
ATOM 2132 C CA . ASP A 1 266 ? -27.183 -2.079 14.894 1.00 90.06 266 ASP A CA 1
ATOM 2133 C C . ASP A 1 266 ? -26.841 -3.343 15.703 1.00 90.06 266 ASP A C 1
ATOM 2135 O O . ASP A 1 266 ? -27.581 -3.721 16.618 1.00 90.06 266 ASP A O 1
ATOM 2139 N N . GLU A 1 267 ? -25.658 -3.916 15.469 1.00 90.06 267 GLU A N 1
ATOM 2140 C CA . GLU A 1 267 ? -25.127 -5.087 16.178 1.00 90.06 267 GLU A CA 1
ATOM 2141 C C . GLU A 1 267 ? -24.452 -4.767 17.527 1.00 90.06 267 GLU A C 1
ATOM 2143 O O . GLU A 1 267 ? -23.941 -5.663 18.205 1.00 90.06 267 GLU A O 1
ATOM 2148 N N . SER A 1 268 ? -24.510 -3.517 18.012 1.00 90.19 268 SER A N 1
ATOM 2149 C CA . SER A 1 268 ? -23.873 -3.095 19.277 1.00 90.19 268 SER A CA 1
ATOM 2150 C C . SER A 1 268 ? -24.216 -4.014 20.459 1.00 90.19 268 SER A C 1
ATOM 2152 O O . SER A 1 268 ? -23.388 -4.304 21.325 1.00 90.19 268 SER A O 1
ATOM 2154 N N . ARG A 1 269 ? -25.457 -4.513 20.487 1.00 87.94 269 ARG A N 1
ATOM 2155 C CA . ARG A 1 269 ? -25.948 -5.408 21.536 1.00 87.94 269 ARG A CA 1
ATOM 2156 C C . ARG A 1 269 ? -25.405 -6.828 21.394 1.00 87.94 269 ARG A C 1
ATOM 2158 O O . ARG A 1 269 ? -25.253 -7.505 22.413 1.00 87.94 269 ARG A O 1
ATOM 2165 N N . ALA A 1 270 ? -25.191 -7.304 20.170 1.00 88.12 270 ALA A N 1
ATOM 2166 C CA . ALA A 1 270 ? -24.600 -8.611 19.913 1.00 88.12 270 ALA A CA 1
ATOM 2167 C C . ALA A 1 270 ? -23.128 -8.618 20.335 1.00 88.12 270 ALA A C 1
ATOM 2169 O O . ALA A 1 270 ? -22.731 -9.516 21.070 1.00 88.12 270 ALA A O 1
ATOM 2170 N N . ILE A 1 271 ? -22.384 -7.555 20.014 1.00 88.88 271 ILE A N 1
ATOM 2171 C CA . ILE A 1 271 ? -20.989 -7.341 20.438 1.00 88.88 271 ILE A CA 1
ATOM 2172 C C . ILE A 1 271 ? -20.857 -7.421 21.967 1.00 88.88 271 ILE A C 1
ATOM 2174 O O . ILE A 1 271 ? -20.097 -8.234 22.491 1.00 88.88 271 ILE A O 1
ATOM 2178 N N . LEU A 1 272 ? -21.655 -6.645 22.711 1.00 87.56 272 LEU A N 1
ATOM 2179 C CA . LEU A 1 272 ? -21.603 -6.648 24.182 1.00 87.56 272 LEU A CA 1
ATOM 2180 C C . LEU A 1 272 ? -21.987 -8.006 24.789 1.00 87.56 272 LEU A C 1
ATOM 2182 O O . LEU A 1 272 ? -21.415 -8.435 25.791 1.00 87.56 272 LEU A O 1
ATOM 2186 N N . LYS A 1 273 ? -22.958 -8.707 24.190 1.00 85.38 273 LYS A N 1
ATOM 2187 C CA . LYS A 1 273 ? -23.311 -10.067 24.620 1.00 85.38 273 LYS A CA 1
ATOM 2188 C C . LYS A 1 273 ? -22.186 -11.053 24.339 1.00 85.38 273 LYS A C 1
ATOM 2190 O O . LYS A 1 273 ? -21.948 -11.897 25.195 1.00 85.38 273 LYS A O 1
ATOM 2195 N N . TYR A 1 274 ? -21.534 -10.950 23.186 1.00 86.75 274 TYR A N 1
ATOM 2196 C CA . TYR A 1 274 ? -20.448 -11.832 22.777 1.00 86.75 274 TYR A CA 1
ATOM 2197 C C . TYR A 1 274 ? -19.271 -11.744 23.754 1.00 86.75 274 TYR A C 1
ATOM 2199 O O . TYR A 1 274 ? -18.836 -12.772 24.275 1.00 86.75 274 TYR A O 1
ATOM 2207 N N . ILE A 1 275 ? -18.868 -10.517 24.110 1.00 85.12 275 ILE A N 1
ATOM 2208 C CA . ILE A 1 275 ? -17.815 -10.238 25.101 1.00 85.12 275 ILE A CA 1
ATOM 2209 C C . ILE A 1 275 ? -18.090 -10.961 26.429 1.00 85.12 275 ILE A C 1
ATOM 2211 O O . ILE A 1 275 ? -17.205 -11.616 26.980 1.00 85.12 275 ILE A O 1
ATOM 2215 N N . VAL A 1 276 ? -19.327 -10.889 26.932 1.00 79.75 276 VAL A N 1
ATOM 2216 C CA . VAL A 1 276 ? -19.665 -11.417 28.265 1.00 79.75 276 VAL A CA 1
ATOM 2217 C C . VAL A 1 276 ? -20.062 -12.894 28.258 1.00 79.75 276 VAL A C 1
ATOM 2219 O O . VAL A 1 276 ? -19.743 -13.613 29.202 1.00 79.75 276 VAL A O 1
ATOM 2222 N N . LYS A 1 277 ? -20.786 -13.379 27.244 1.00 73.81 277 LYS A N 1
ATOM 2223 C CA . LYS A 1 277 ? -21.347 -14.743 27.235 1.00 73.81 277 LYS A CA 1
ATOM 2224 C C . LYS A 1 277 ? -20.519 -15.750 26.468 1.00 73.81 277 LYS A C 1
ATOM 2226 O O . LYS A 1 277 ? -20.288 -16.840 26.990 1.00 73.81 277 LYS A O 1
ATOM 2231 N N . ASP A 1 278 ? -20.170 -15.407 25.238 1.00 67.25 278 ASP A N 1
ATOM 2232 C CA . ASP A 1 278 ? -19.802 -16.405 24.237 1.00 67.25 278 ASP A CA 1
ATOM 2233 C C . ASP A 1 278 ? -18.283 -16.565 24.158 1.00 67.25 278 ASP A C 1
ATOM 2235 O O . ASP A 1 278 ? -17.804 -17.684 23.998 1.00 67.25 278 ASP A O 1
ATOM 2239 N N . ALA A 1 279 ? -17.531 -15.492 24.417 1.00 60.38 279 ALA A N 1
ATOM 2240 C CA . ALA A 1 279 ? -16.072 -15.531 24.482 1.00 60.38 279 ALA A CA 1
ATOM 2241 C C . ALA A 1 279 ? -15.499 -15.417 25.913 1.00 60.38 279 ALA A C 1
ATOM 2243 O O . ALA A 1 279 ? -14.319 -15.686 26.108 1.00 60.38 279 ALA A O 1
ATOM 2244 N N . ARG A 1 280 ? -16.321 -15.064 26.924 1.00 66.19 280 ARG A N 1
ATOM 2245 C CA . ARG A 1 280 ? -15.891 -14.785 28.320 1.00 66.19 280 ARG A CA 1
ATOM 2246 C C . ARG A 1 280 ? -14.613 -13.937 28.385 1.00 66.19 280 ARG A C 1
ATOM 2248 O O . ARG A 1 280 ? -13.712 -14.237 29.159 1.00 66.19 280 ARG A O 1
ATOM 2255 N N . LEU A 1 281 ? -14.534 -12.916 27.536 1.00 72.38 281 LEU A N 1
ATOM 2256 C CA . LEU A 1 281 ? -13.350 -12.063 27.465 1.00 72.38 281 LEU A CA 1
ATOM 2257 C C . LEU A 1 281 ? -13.279 -11.133 28.678 1.00 72.38 281 LEU A C 1
ATOM 2259 O O . LEU A 1 281 ? -12.189 -10.789 29.106 1.00 72.38 281 LEU A O 1
ATOM 2263 N N . SER A 1 282 ? -14.435 -10.750 29.230 1.00 74.25 282 SER A N 1
ATOM 2264 C CA . SER A 1 282 ? -14.515 -9.923 30.437 1.00 74.25 282 SER A CA 1
ATOM 2265 C C . SER A 1 282 ? -14.052 -10.692 31.676 1.00 74.25 282 SER A C 1
ATOM 2267 O O . SER A 1 282 ? -14.574 -11.769 31.983 1.00 74.25 282 SER A O 1
ATOM 2269 N N . ASP A 1 283 ? -13.119 -10.087 32.404 1.00 73.06 283 ASP A N 1
ATOM 2270 C CA . ASP A 1 283 ? -12.594 -10.557 33.683 1.00 73.06 283 ASP A CA 1
ATOM 2271 C C . ASP A 1 283 ? -13.517 -10.148 34.843 1.00 73.06 283 ASP A C 1
ATOM 2273 O O . ASP A 1 283 ? -13.571 -10.816 35.880 1.00 73.06 283 ASP A O 1
ATOM 2277 N N . GLU A 1 284 ? -14.278 -9.063 34.674 1.00 70.06 284 GLU A N 1
ATOM 2278 C CA . GLU A 1 284 ? -15.061 -8.464 35.757 1.00 70.06 284 GLU A CA 1
ATOM 2279 C C . GLU A 1 284 ? -16.533 -8.890 35.785 1.00 70.06 284 GLU A C 1
ATOM 2281 O O . GLU A 1 284 ? -17.148 -8.965 36.858 1.00 70.06 284 GLU A O 1
ATOM 2286 N N . MET A 1 285 ? -17.138 -9.192 34.630 1.00 67.94 285 MET A N 1
ATOM 2287 C CA . MET A 1 285 ? -18.586 -9.366 34.549 1.00 67.94 285 MET A CA 1
ATOM 2288 C C . MET A 1 285 ? -19.034 -10.828 34.436 1.00 67.94 285 MET A C 1
ATOM 2290 O O . MET A 1 285 ? -18.791 -11.532 33.459 1.00 67.94 285 MET A O 1
ATOM 2294 N N . ASN A 1 286 ? -19.837 -11.282 35.404 1.00 64.38 286 ASN A N 1
ATOM 2295 C CA . ASN A 1 286 ? -20.472 -12.599 35.326 1.00 64.38 286 ASN A CA 1
ATOM 2296 C C . ASN A 1 286 ? -21.684 -12.589 34.359 1.00 64.38 286 ASN A C 1
ATOM 2298 O O . ASN A 1 286 ? -22.588 -11.758 34.532 1.00 64.38 286 ASN A O 1
ATOM 2302 N N . PRO A 1 287 ? -21.821 -13.579 33.446 1.00 62.72 287 PRO A N 1
ATOM 2303 C CA . PRO A 1 287 ? -22.955 -13.708 32.522 1.00 62.72 287 PRO A CA 1
ATOM 2304 C C . PRO A 1 287 ? -24.352 -13.670 33.164 1.00 62.72 287 PRO A C 1
ATOM 2306 O O . PRO A 1 287 ? -25.358 -13.420 32.496 1.00 62.72 287 PRO A O 1
ATOM 2309 N N . ARG A 1 288 ? -24.460 -13.934 34.470 1.00 59.25 288 ARG A N 1
ATOM 2310 C CA . ARG A 1 288 ? -25.733 -13.906 35.207 1.00 59.25 288 ARG A CA 1
ATOM 2311 C C . ARG A 1 288 ? -26.231 -12.490 35.538 1.00 59.25 288 ARG A C 1
ATOM 2313 O O . ARG A 1 288 ? -27.424 -12.332 35.795 1.00 59.25 288 ARG A O 1
ATOM 2320 N N . HIS A 1 289 ? -25.380 -11.461 35.464 1.00 63.91 289 HIS A N 1
ATOM 2321 C CA . HIS A 1 289 ? -25.722 -10.068 35.803 1.00 63.91 289 HIS A CA 1
ATOM 2322 C C . HIS A 1 289 ? -26.067 -9.173 34.590 1.00 63.91 289 HIS A C 1
ATOM 2324 O O . HIS A 1 289 ? -26.334 -7.984 34.746 1.00 63.91 289 HIS A O 1
ATOM 2330 N N . ILE A 1 290 ? -26.184 -9.750 33.385 1.00 63.34 290 ILE A N 1
ATOM 2331 C CA . ILE A 1 290 ? -26.393 -9.052 32.092 1.00 63.34 290 ILE A CA 1
ATOM 2332 C C . ILE A 1 290 ? -27.633 -8.137 32.038 1.00 63.34 290 ILE A C 1
ATOM 2334 O O . ILE A 1 290 ? -27.703 -7.230 31.208 1.00 63.34 290 ILE A O 1
ATOM 2338 N N . LYS A 1 291 ? -28.629 -8.317 32.919 1.00 58.88 291 LYS A N 1
ATOM 2339 C CA . LYS A 1 291 ? -29.879 -7.528 32.895 1.00 58.88 291 LYS A CA 1
ATOM 2340 C C . LYS A 1 291 ? -29.668 -6.008 33.049 1.00 58.88 291 LYS A C 1
ATOM 2342 O O . LYS A 1 291 ? -30.576 -5.262 32.690 1.00 58.88 291 LYS A O 1
ATOM 2347 N N . ARG A 1 292 ? -28.499 -5.547 33.522 1.00 60.88 292 ARG A N 1
ATOM 2348 C CA . ARG A 1 292 ? -28.139 -4.118 33.637 1.00 60.88 292 ARG A CA 1
ATOM 2349 C C . ARG A 1 292 ? -27.531 -3.480 32.372 1.00 60.88 292 ARG A C 1
ATOM 2351 O O . ARG A 1 292 ? -27.468 -2.259 32.310 1.00 60.88 292 ARG A O 1
ATOM 2358 N N . MET A 1 293 ? -27.219 -4.243 31.318 1.00 65.06 293 MET A N 1
ATOM 2359 C CA . MET A 1 293 ? -26.546 -3.736 30.099 1.00 65.06 293 MET A CA 1
ATOM 2360 C C . MET A 1 293 ? -27.353 -2.758 29.220 1.00 65.06 293 MET A C 1
ATOM 2362 O O . MET A 1 293 ? -26.858 -2.283 28.202 1.00 65.06 293 MET A O 1
ATOM 2366 N N . LEU A 1 294 ? -28.614 -2.459 29.548 1.00 62.66 294 LEU A N 1
ATOM 2367 C CA . LEU A 1 294 ? -29.444 -1.551 28.740 1.00 62.66 294 LEU A CA 1
ATOM 2368 C C . LEU A 1 294 ? -28.889 -0.117 28.690 1.00 62.66 294 LEU A C 1
ATOM 2370 O O . LEU A 1 294 ? -29.094 0.559 27.681 1.00 62.66 294 LEU A O 1
ATOM 2374 N N . GLY A 1 295 ? -28.209 0.329 29.754 1.00 71.50 295 GLY A N 1
ATOM 2375 C CA . GLY A 1 295 ? -27.530 1.628 29.806 1.00 71.50 295 GLY A CA 1
ATOM 2376 C C . GLY A 1 295 ? -26.299 1.655 28.904 1.00 71.50 295 GLY A C 1
ATOM 2377 O O . GLY A 1 295 ? -26.264 2.436 27.953 1.00 71.50 295 GLY A O 1
ATOM 2378 N N . GLU A 1 296 ? -25.373 0.720 29.136 1.00 76.56 296 GLU A N 1
ATOM 2379 C CA . GLU A 1 296 ? -24.123 0.586 28.375 1.00 76.56 296 GLU A CA 1
ATOM 2380 C C . GLU A 1 296 ? -24.344 0.348 26.879 1.00 76.56 296 GLU A C 1
ATOM 2382 O O . GLU A 1 296 ? -23.628 0.876 26.035 1.00 76.56 296 GLU A O 1
ATOM 2387 N N . ASN A 1 297 ? -25.405 -0.369 26.501 1.00 85.06 297 ASN A N 1
ATOM 2388 C CA . ASN A 1 297 ? -25.709 -0.552 25.086 1.00 85.06 297 ASN A CA 1
ATOM 2389 C C . ASN A 1 297 ? -26.067 0.767 24.383 1.00 85.06 297 ASN A C 1
ATOM 2391 O O . ASN A 1 297 ? -25.717 0.954 23.224 1.00 85.06 297 ASN A O 1
ATOM 2395 N N . ARG A 1 298 ? -26.769 1.694 25.052 1.00 86.19 298 ARG A N 1
ATOM 2396 C CA . ARG A 1 298 ? -27.147 2.979 24.434 1.00 86.19 298 ARG A CA 1
ATOM 2397 C C . ARG A 1 298 ? -25.953 3.920 24.304 1.00 86.19 298 ARG A C 1
ATOM 2399 O O . ARG A 1 298 ? -25.841 4.605 23.283 1.00 86.19 298 ARG A O 1
ATOM 2406 N N . SER A 1 299 ? -25.083 3.966 25.314 1.00 87.81 299 SER A N 1
ATOM 2407 C CA . SER A 1 299 ? -23.838 4.743 25.265 1.00 87.81 299 SER A CA 1
ATOM 2408 C C . SER A 1 299 ? -22.899 4.181 24.198 1.00 87.81 299 SER A C 1
ATOM 2410 O O . SER A 1 299 ? -22.431 4.948 23.354 1.00 87.81 299 SER A O 1
ATOM 2412 N N . PHE A 1 300 ? -22.719 2.858 24.151 1.00 90.81 300 PHE A N 1
ATOM 2413 C CA . PHE A 1 300 ? -21.882 2.194 23.153 1.00 90.81 300 PHE A CA 1
ATOM 2414 C C . PHE A 1 300 ? -22.417 2.374 21.729 1.00 90.81 300 PHE A C 1
ATOM 2416 O O . PHE A 1 300 ? -21.674 2.778 20.838 1.00 90.81 300 PHE A O 1
ATOM 2423 N N . GLN A 1 301 ? -23.722 2.194 21.509 1.00 92.00 301 GLN A N 1
ATOM 2424 C CA . GLN A 1 301 ? -24.338 2.427 20.200 1.00 92.00 301 GLN A CA 1
ATOM 2425 C C . GLN A 1 301 ? -24.172 3.882 19.733 1.00 92.00 301 GLN A C 1
ATOM 2427 O O . GLN A 1 301 ? -23.873 4.144 18.567 1.00 92.00 301 GLN A O 1
ATOM 2432 N N . SER A 1 302 ? -24.333 4.849 20.643 1.00 90.44 302 SER A N 1
ATOM 2433 C CA . SER A 1 302 ? -24.123 6.271 20.333 1.00 90.44 302 SER A CA 1
ATOM 2434 C C . SER A 1 302 ? -22.656 6.572 20.015 1.00 90.44 302 SER A C 1
ATOM 2436 O O . SER A 1 302 ? -22.361 7.374 19.125 1.00 90.44 302 SER A O 1
ATOM 2438 N N . TYR A 1 303 ? -21.734 5.917 20.722 1.00 92.12 303 TYR A N 1
ATOM 2439 C CA . TYR A 1 303 ? -20.302 5.998 20.468 1.00 92.12 303 TYR A CA 1
ATOM 2440 C C . TYR A 1 303 ? -19.947 5.427 19.085 1.00 92.12 303 TYR A C 1
ATOM 2442 O O . TYR A 1 303 ? -19.324 6.147 18.299 1.00 92.12 303 TYR A O 1
ATOM 2450 N N . LEU A 1 304 ? -20.427 4.224 18.747 1.00 92.62 304 LEU A N 1
ATOM 2451 C CA . LEU A 1 304 ? -20.261 3.604 17.428 1.00 92.62 304 LEU A CA 1
ATOM 2452 C C . LEU A 1 304 ? -20.793 4.516 16.324 1.00 92.62 304 LEU A C 1
ATOM 2454 O O . LEU A 1 304 ? -20.039 4.886 15.433 1.00 92.62 304 LEU A O 1
ATOM 2458 N N . ARG A 1 305 ? -22.036 5.001 16.432 1.00 93.25 305 ARG A N 1
ATOM 2459 C CA . ARG A 1 305 ? -22.640 5.881 15.414 1.00 93.25 305 ARG A CA 1
ATOM 2460 C C . ARG A 1 305 ? -21.810 7.141 15.150 1.00 93.25 305 ARG A C 1
ATOM 2462 O O . ARG A 1 305 ? -21.746 7.629 14.025 1.00 93.25 305 ARG A O 1
ATOM 2469 N N . ARG A 1 306 ? -21.176 7.694 16.187 1.00 92.31 306 ARG A N 1
ATOM 2470 C CA . ARG A 1 306 ? -20.325 8.884 16.061 1.00 92.31 306 ARG A CA 1
ATOM 2471 C C . ARG A 1 306 ? -18.964 8.565 15.444 1.00 92.31 306 ARG A C 1
ATOM 2473 O O . ARG A 1 306 ? -18.453 9.389 14.692 1.00 92.31 306 ARG A O 1
ATOM 2480 N N . LYS A 1 307 ? -18.352 7.435 15.808 1.00 92.50 307 LYS A N 1
ATOM 2481 C CA . LYS A 1 307 ? -16.980 7.086 15.406 1.00 92.50 307 LYS A CA 1
ATOM 2482 C C . LYS A 1 307 ? -16.905 6.323 14.079 1.00 92.50 307 LYS A C 1
ATOM 2484 O O . LYS A 1 307 ? -15.932 6.509 13.359 1.00 92.50 307 LYS A O 1
ATOM 2489 N N . ALA A 1 308 ? -17.935 5.552 13.742 1.00 91.19 308 ALA A N 1
ATOM 2490 C CA . ALA A 1 308 ? -18.066 4.814 12.487 1.00 91.19 308 ALA A CA 1
ATOM 2491 C C . ALA A 1 308 ? -18.387 5.724 11.289 1.00 91.19 308 ALA A C 1
ATOM 2493 O O . ALA A 1 308 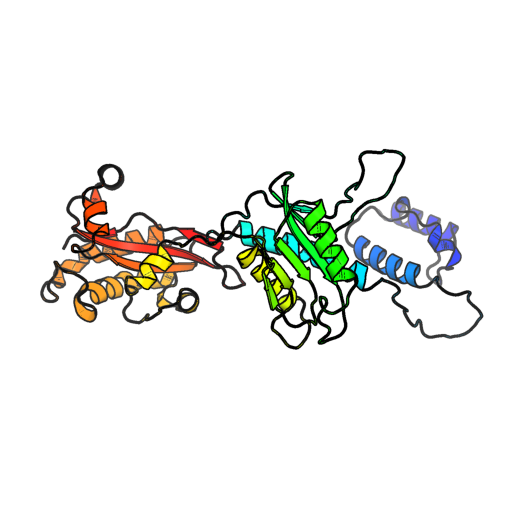? -18.102 5.381 10.149 1.00 91.19 308 ALA A O 1
ATOM 2494 N N . LYS A 1 309 ? -18.958 6.913 11.531 1.00 90.75 309 LYS A N 1
ATOM 2495 C CA . LYS A 1 309 ? -19.403 7.824 10.469 1.00 90.75 309 LYS A CA 1
ATOM 2496 C C . LYS A 1 309 ? -18.276 8.145 9.476 1.00 90.75 309 LYS A C 1
ATOM 2498 O O . LYS A 1 309 ? -17.234 8.661 9.879 1.00 90.75 309 LYS A O 1
ATOM 2503 N N . GLY A 1 310 ? -18.543 7.923 8.187 1.00 87.19 310 GLY A N 1
ATOM 2504 C CA . GLY A 1 310 ? -17.619 8.229 7.088 1.00 87.19 310 GLY A CA 1
ATOM 2505 C C . GLY A 1 310 ? -16.544 7.169 6.837 1.00 87.19 310 GLY A C 1
ATOM 2506 O O . GLY A 1 310 ? -15.577 7.468 6.147 1.00 87.19 310 GLY A O 1
ATOM 2507 N N . HIS A 1 311 ? -16.701 5.976 7.409 1.00 92.19 311 HIS A N 1
ATOM 2508 C CA . HIS A 1 311 ? -15.846 4.816 7.166 1.00 92.19 311 HIS A CA 1
ATOM 2509 C C . HIS A 1 311 ? -16.712 3.674 6.638 1.00 92.19 311 HIS A C 1
ATOM 2511 O O . HIS A 1 311 ? -17.914 3.651 6.906 1.00 92.19 311 HIS A O 1
ATOM 2517 N N . ASP A 1 312 ? -16.102 2.743 5.916 1.00 91.81 312 ASP A N 1
ATOM 2518 C CA . ASP A 1 312 ? -16.815 1.612 5.321 1.00 91.81 312 ASP A CA 1
ATOM 2519 C C . ASP A 1 312 ? -16.872 0.445 6.304 1.00 91.81 312 ASP A C 1
ATOM 2521 O O . ASP A 1 312 ? -17.908 -0.201 6.458 1.00 91.81 312 ASP A O 1
ATOM 2525 N N . ILE A 1 313 ? -15.771 0.219 7.025 1.00 93.31 313 ILE A N 1
ATOM 2526 C CA . ILE A 1 313 ? -15.573 -0.934 7.904 1.00 93.31 313 ILE A CA 1
ATOM 2527 C C . ILE A 1 313 ? -15.154 -0.455 9.289 1.00 93.31 313 ILE A C 1
ATOM 2529 O O . ILE A 1 313 ? -14.344 0.463 9.437 1.00 93.31 313 ILE A O 1
ATOM 2533 N N . VAL A 1 314 ? -15.682 -1.104 10.322 1.00 94.44 314 VAL A N 1
ATOM 2534 C CA . VAL A 1 314 ? -15.288 -0.897 11.713 1.00 94.44 314 VAL A CA 1
ATOM 2535 C C . VAL A 1 314 ? -15.019 -2.247 12.358 1.00 94.44 314 VAL A C 1
ATOM 2537 O O . VAL A 1 314 ? -15.859 -3.140 12.331 1.00 94.44 314 VAL A O 1
ATOM 2540 N N . ILE A 1 315 ? -13.850 -2.390 12.972 1.00 94.50 315 ILE A N 1
ATOM 2541 C CA . ILE A 1 315 ? -13.409 -3.640 13.590 1.00 94.50 315 ILE A CA 1
ATOM 2542 C C . ILE A 1 315 ? -13.285 -3.412 15.100 1.00 94.50 315 ILE A C 1
ATOM 2544 O O . ILE A 1 315 ? -12.437 -2.620 15.524 1.00 94.50 315 ILE A O 1
ATOM 2548 N N . PRO A 1 316 ? -14.134 -4.052 15.923 1.00 94.19 316 PRO A N 1
ATOM 2549 C CA . PRO A 1 316 ? -14.078 -3.923 17.368 1.00 94.19 316 PRO A CA 1
ATOM 2550 C C . PRO A 1 316 ? -13.146 -4.976 17.975 1.00 94.19 316 PRO A C 1
ATOM 2552 O O . PRO A 1 316 ? -13.267 -6.164 17.682 1.00 94.19 316 PRO A O 1
ATOM 2555 N N . PHE A 1 317 ? -12.285 -4.553 18.894 1.00 93.50 317 PHE A N 1
ATOM 2556 C CA . PHE A 1 317 ? -11.492 -5.426 19.759 1.00 93.50 317 PHE A CA 1
ATOM 2557 C C . PHE A 1 317 ? -11.793 -5.118 21.218 1.00 93.50 317 PHE A C 1
ATOM 2559 O O . PHE A 1 317 ? -12.067 -3.975 21.586 1.00 93.50 317 PHE A O 1
ATOM 2566 N N . PHE A 1 318 ? -11.757 -6.145 22.056 1.00 92.38 318 PHE A N 1
ATOM 2567 C CA . PHE A 1 318 ? -11.963 -6.017 23.490 1.00 92.38 318 PHE A CA 1
ATOM 2568 C C . PHE A 1 318 ? -10.621 -6.104 24.203 1.00 92.38 318 PHE A C 1
ATOM 2570 O O . PHE A 1 318 ? -9.810 -6.978 23.901 1.00 92.38 318 PHE A O 1
ATOM 2577 N N . ILE A 1 319 ? -10.417 -5.191 25.144 1.00 90.75 319 ILE A N 1
ATOM 2578 C CA . ILE A 1 319 ? -9.227 -5.098 25.976 1.00 90.75 319 ILE A CA 1
ATOM 2579 C C . ILE A 1 319 ? -9.661 -5.451 27.410 1.00 90.75 319 ILE A C 1
ATOM 2581 O O . ILE A 1 319 ? -10.358 -4.642 28.040 1.00 90.75 319 ILE A O 1
ATOM 2585 N N . PRO A 1 320 ? -9.316 -6.656 27.906 1.00 89.50 320 PRO A N 1
ATOM 2586 C CA . PRO A 1 320 ? -9.635 -7.072 29.268 1.00 89.50 320 PRO A CA 1
ATOM 2587 C C . PRO A 1 320 ? -8.859 -6.254 30.302 1.00 89.50 320 PRO A C 1
ATOM 2589 O O . PRO A 1 320 ? -7.785 -5.735 30.010 1.00 89.50 320 PRO A O 1
ATOM 2592 N N . ALA A 1 321 ? -9.361 -6.198 31.536 1.00 87.31 321 ALA A N 1
ATOM 2593 C CA . ALA A 1 321 ? -8.699 -5.494 32.638 1.00 87.31 321 ALA A CA 1
ATOM 2594 C C . ALA A 1 321 ? -7.318 -6.087 32.981 1.00 87.31 321 ALA A C 1
ATOM 2596 O O . ALA A 1 321 ? -6.445 -5.394 33.507 1.00 87.31 321 ALA A O 1
ATOM 2597 N N . SER A 1 322 ? -7.109 -7.372 32.679 1.00 86.44 322 SER A N 1
ATOM 2598 C CA . SER A 1 322 ? -5.813 -8.043 32.815 1.00 86.44 322 SER A CA 1
ATOM 2599 C C . SER A 1 322 ? -4.772 -7.639 31.762 1.00 86.44 322 SER A C 1
ATOM 2601 O O . SER A 1 322 ? -3.592 -7.933 31.955 1.00 86.44 322 SER A O 1
ATOM 2603 N N . ASP A 1 323 ? -5.171 -6.965 30.680 1.00 88.62 323 ASP A N 1
ATOM 2604 C CA . ASP A 1 323 ? -4.275 -6.530 29.608 1.00 88.62 323 ASP A CA 1
ATOM 2605 C C . ASP A 1 323 ? -3.423 -5.323 30.045 1.00 88.62 323 ASP A C 1
ATOM 2607 O O . ASP A 1 323 ? -3.911 -4.390 30.692 1.00 88.62 323 ASP A O 1
ATOM 2611 N N . GLU A 1 324 ? -2.144 -5.306 29.660 1.00 88.25 324 GLU A N 1
ATOM 2612 C CA . GLU A 1 324 ? -1.245 -4.176 29.930 1.00 88.25 324 GLU A CA 1
ATOM 2613 C C . GLU A 1 324 ? -1.768 -2.877 29.297 1.00 88.25 324 GLU A C 1
ATOM 2615 O O . GLU A 1 324 ? -1.622 -1.803 29.884 1.00 88.25 324 GLU A O 1
ATOM 2620 N N . GLU A 1 325 ? -2.430 -2.963 28.135 1.00 89.31 325 GLU A N 1
ATOM 2621 C CA . GLU A 1 325 ? -3.022 -1.800 27.464 1.00 89.31 325 GLU A CA 1
ATOM 2622 C C . GLU A 1 325 ? -4.177 -1.204 28.284 1.00 89.31 325 GLU A C 1
ATOM 2624 O O . GLU A 1 325 ? -4.280 0.017 28.388 1.00 89.31 325 GLU A O 1
ATOM 2629 N N . ALA A 1 326 ? -5.001 -2.027 28.944 1.00 88.56 326 ALA A N 1
ATOM 2630 C CA . ALA A 1 326 ? -6.049 -1.522 29.834 1.00 88.56 326 ALA A CA 1
ATOM 2631 C C . ALA A 1 326 ? -5.451 -0.773 31.031 1.00 88.56 326 ALA A C 1
ATOM 2633 O O . ALA A 1 326 ? -5.912 0.314 31.373 1.00 88.56 326 ALA A O 1
ATOM 2634 N N . GLN A 1 327 ? -4.386 -1.307 31.636 1.00 87.69 327 GLN A N 1
ATOM 2635 C CA . GLN A 1 327 ? -3.710 -0.650 32.760 1.00 87.69 327 GLN A CA 1
ATOM 2636 C C . GLN A 1 327 ? -3.091 0.690 32.357 1.00 87.69 327 GLN A C 1
ATOM 2638 O O . GLN A 1 327 ? -3.120 1.638 33.139 1.00 87.69 327 GLN A O 1
ATOM 2643 N N . GLN A 1 328 ? -2.545 0.790 31.145 1.00 89.56 328 GLN A N 1
ATOM 2644 C CA . GLN A 1 328 ? -2.027 2.052 30.618 1.00 89.56 328 GLN A CA 1
ATOM 2645 C C . GLN A 1 328 ? -3.151 3.072 30.418 1.00 89.56 328 GLN A C 1
ATOM 2647 O O . GLN A 1 328 ? -3.027 4.193 30.896 1.00 89.56 328 GLN A O 1
ATOM 2652 N N . LEU A 1 329 ? -4.270 2.670 29.806 1.00 87.94 329 LEU A N 1
ATOM 2653 C CA . LEU A 1 329 ? -5.423 3.546 29.564 1.00 87.94 329 LEU A CA 1
ATOM 2654 C C . LEU A 1 329 ? -6.059 4.078 30.856 1.00 87.94 329 LEU A C 1
ATOM 2656 O O . LEU A 1 329 ? -6.510 5.220 30.892 1.00 87.94 329 LEU A O 1
ATOM 2660 N N . VAL A 1 330 ? -6.095 3.267 31.917 1.00 87.25 330 VAL A N 1
ATOM 2661 C CA . VAL A 1 330 ? -6.622 3.676 33.233 1.00 87.25 330 VAL A CA 1
ATOM 2662 C C . VAL A 1 330 ? -5.721 4.702 33.923 1.00 87.25 330 VAL A C 1
ATOM 2664 O O . VAL A 1 330 ? -6.219 5.518 34.692 1.00 87.25 330 VAL A O 1
ATOM 2667 N N . ASN A 1 331 ? -4.414 4.667 33.660 1.00 86.44 331 ASN A N 1
ATOM 2668 C CA . ASN A 1 331 ? -3.427 5.557 34.278 1.00 86.44 331 ASN A CA 1
ATOM 2669 C C . ASN A 1 331 ? -3.030 6.744 33.377 1.00 86.44 331 ASN A C 1
ATOM 2671 O O . ASN A 1 331 ? -2.104 7.480 33.714 1.00 86.44 331 ASN A O 1
ATOM 2675 N N . ASP A 1 332 ? -3.688 6.915 32.229 1.00 89.25 332 ASP A N 1
ATOM 2676 C CA . ASP A 1 332 ? -3.414 7.994 31.282 1.00 89.25 332 ASP A CA 1
ATOM 2677 C C . ASP A 1 332 ? -4.195 9.259 31.676 1.00 89.25 332 ASP A C 1
ATOM 2679 O O . ASP A 1 332 ? -5.361 9.446 31.314 1.00 89.25 332 ASP A O 1
ATOM 2683 N N . ASP A 1 333 ? -3.539 10.129 32.450 1.00 85.81 333 ASP A N 1
ATOM 2684 C CA . ASP A 1 333 ? -4.111 11.394 32.923 1.00 85.81 333 ASP A CA 1
ATOM 2685 C C . ASP A 1 333 ? -4.547 12.308 31.763 1.00 85.81 333 ASP A C 1
ATOM 2687 O O . ASP A 1 333 ? -5.563 13.000 31.870 1.00 85.81 333 ASP A O 1
ATOM 2691 N N . ASP A 1 334 ? -3.822 12.309 30.640 1.00 86.06 334 ASP A N 1
ATOM 2692 C CA . ASP A 1 334 ? -4.154 13.138 29.478 1.00 86.06 334 ASP A CA 1
ATOM 2693 C C . ASP A 1 334 ? -5.443 12.633 28.815 1.00 86.06 334 ASP A C 1
ATOM 2695 O O . ASP A 1 334 ? -6.367 13.414 28.555 1.00 86.06 334 ASP A O 1
ATOM 2699 N N . LEU A 1 335 ? -5.568 11.314 28.632 1.00 84.94 335 LEU A N 1
ATOM 2700 C CA . LEU A 1 335 ? -6.786 10.695 28.113 1.00 84.94 335 LEU A CA 1
ATOM 2701 C C . LEU A 1 335 ? -7.986 10.918 29.042 1.00 84.94 335 LEU A C 1
ATOM 2703 O O . LEU A 1 335 ? -9.081 11.212 28.558 1.00 84.94 335 LEU A O 1
ATOM 2707 N N . LEU A 1 336 ? -7.808 10.791 30.359 1.00 84.31 336 LEU A N 1
ATOM 2708 C CA . LEU A 1 336 ? -8.875 11.008 31.341 1.00 84.31 336 LEU A CA 1
ATOM 2709 C C . LEU A 1 336 ? -9.323 12.474 31.397 1.00 84.31 336 LEU A C 1
ATOM 2711 O O . LEU A 1 336 ? -10.517 12.740 31.548 1.00 84.31 336 LEU A O 1
ATOM 2715 N N . ASN A 1 337 ? -8.406 13.423 31.197 1.00 84.75 337 ASN A N 1
ATOM 2716 C CA . ASN A 1 337 ? -8.743 14.841 31.067 1.00 84.75 337 ASN A CA 1
ATOM 2717 C C . ASN A 1 337 ? -9.574 15.123 29.801 1.00 84.75 337 ASN A C 1
ATOM 2719 O O . ASN A 1 337 ? -10.519 15.914 29.842 1.00 84.75 337 ASN A O 1
ATOM 2723 N N . GLU A 1 338 ? -9.258 14.470 28.678 1.00 85.44 338 GLU A N 1
ATOM 2724 C CA . GLU A 1 338 ? -10.020 14.603 27.427 1.00 85.44 338 GLU A CA 1
ATOM 2725 C C . GLU A 1 338 ? -11.358 13.842 27.437 1.00 85.44 338 GLU A C 1
ATOM 2727 O O . GLU A 1 338 ? -12.330 14.254 26.792 1.00 85.44 338 GLU A O 1
ATOM 2732 N N . ARG A 1 339 ? -11.409 12.708 28.141 1.00 83.19 339 ARG A N 1
ATOM 2733 C CA . ARG A 1 339 ? -12.532 11.762 28.199 1.00 83.19 339 ARG A CA 1
ATOM 2734 C C . ARG A 1 339 ? -12.850 11.403 29.663 1.00 83.19 339 ARG A C 1
ATOM 2736 O O . ARG A 1 339 ? -12.672 10.246 30.056 1.00 83.19 339 ARG A O 1
ATOM 2743 N N . PRO A 1 340 ? -13.397 12.331 30.469 1.00 83.31 340 PRO A N 1
ATOM 2744 C CA . PRO A 1 340 ? -13.690 12.076 31.883 1.00 83.31 340 PRO A CA 1
ATOM 2745 C C . PRO A 1 340 ? -14.708 10.946 32.086 1.00 83.31 340 PRO A C 1
ATOM 2747 O O . PRO A 1 340 ? -14.751 10.299 33.128 1.00 83.31 340 PRO A O 1
ATOM 2750 N N . GLU A 1 341 ? -15.523 10.629 31.077 1.00 81.94 341 GLU A N 1
ATOM 2751 C CA . GLU A 1 341 ? -16.415 9.477 31.148 1.00 81.94 341 GLU A CA 1
ATOM 2752 C C . GLU A 1 341 ? -15.692 8.121 31.176 1.00 81.94 341 GLU A C 1
ATOM 2754 O O . GLU A 1 341 ? -16.356 7.123 31.443 1.00 81.94 341 GLU A O 1
ATOM 2759 N N . LEU A 1 342 ? -14.380 8.049 30.922 1.00 85.38 342 LEU A N 1
ATOM 2760 C CA . LEU A 1 342 ? -13.585 6.825 31.078 1.00 85.38 342 LEU A CA 1
ATOM 2761 C C . LEU A 1 342 ? -13.146 6.585 32.529 1.00 85.38 342 LEU A C 1
ATOM 2763 O O . LEU A 1 342 ? -12.758 5.470 32.860 1.00 85.38 342 LEU A O 1
ATOM 2767 N N . GLU A 1 343 ? -13.277 7.576 33.415 1.00 83.06 343 GLU A N 1
ATOM 2768 C CA . GLU A 1 343 ? -12.864 7.456 34.814 1.00 83.06 343 GLU A CA 1
ATOM 2769 C C . GLU A 1 343 ? -13.610 6.308 35.521 1.00 83.06 343 GLU A C 1
ATOM 2771 O O . GLU A 1 343 ? -14.846 6.272 35.558 1.00 83.06 343 GLU A O 1
ATOM 2776 N N . GLY A 1 344 ? -12.863 5.342 36.058 1.00 81.50 344 GLY A N 1
ATOM 2777 C CA . GLY A 1 344 ? -13.411 4.145 36.705 1.00 81.50 344 GLY A CA 1
ATOM 2778 C C . GLY A 1 344 ? -13.861 3.028 35.754 1.00 81.50 344 GLY A C 1
ATOM 2779 O O . GLY A 1 344 ? -14.461 2.067 36.226 1.00 81.50 344 GLY A O 1
ATOM 2780 N N . ALA A 1 345 ? -13.606 3.137 34.445 1.00 86.19 345 ALA A N 1
ATOM 2781 C CA . ALA A 1 345 ? -13.660 1.987 33.542 1.00 86.19 345 ALA A CA 1
ATOM 2782 C C . ALA A 1 345 ? -12.364 1.174 33.657 1.00 86.19 345 ALA A C 1
ATOM 2784 O O . ALA A 1 345 ? -11.284 1.746 33.750 1.00 86.19 345 ALA A O 1
ATOM 2785 N N . THR A 1 346 ? -12.482 -0.147 33.644 1.00 86.44 346 THR A N 1
ATOM 2786 C CA . THR A 1 346 ? -11.371 -1.106 33.799 1.00 86.44 346 THR A CA 1
ATOM 2787 C C . THR A 1 346 ? -11.181 -1.968 32.553 1.00 86.44 346 THR A C 1
ATOM 2789 O O . THR A 1 346 ? -10.072 -2.405 32.264 1.00 86.44 346 THR A O 1
ATOM 2792 N N . GLU A 1 347 ? -12.251 -2.169 31.785 1.00 89.88 347 GLU A N 1
ATOM 2793 C CA . GLU A 1 347 ? -12.266 -2.896 30.519 1.00 89.88 347 GLU A CA 1
ATOM 2794 C C . GLU A 1 347 ? -12.650 -1.951 29.379 1.00 89.88 347 GLU A C 1
ATOM 2796 O O . GLU A 1 347 ? -13.428 -1.007 29.566 1.00 89.88 347 GLU A O 1
ATOM 2801 N N . PHE A 1 348 ? -12.140 -2.209 28.174 1.00 92.06 348 PHE A N 1
ATOM 2802 C CA . PHE A 1 348 ? -12.318 -1.295 27.047 1.00 92.06 348 PHE A CA 1
ATOM 2803 C C . PHE A 1 348 ? -12.689 -2.013 25.750 1.00 92.06 348 PHE A C 1
ATOM 2805 O O . PHE A 1 348 ? -12.327 -3.162 25.513 1.00 92.06 348 PHE A O 1
ATOM 2812 N N . ILE A 1 349 ? -13.391 -1.301 24.869 1.00 92.50 349 ILE A N 1
ATOM 2813 C CA . ILE A 1 349 ? -13.585 -1.680 23.469 1.00 92.50 349 ILE A CA 1
ATOM 2814 C C . ILE A 1 349 ? -12.828 -0.678 22.606 1.00 92.50 349 ILE A C 1
ATOM 2816 O O . ILE A 1 349 ? -13.163 0.511 22.568 1.00 92.50 349 ILE A O 1
ATOM 2820 N N . LYS A 1 350 ? -11.818 -1.165 21.894 1.00 94.19 350 LYS A N 1
ATOM 2821 C CA . LYS A 1 350 ? -11.068 -0.408 20.895 1.00 94.19 350 LYS A CA 1
ATOM 2822 C C . LYS A 1 350 ? -11.694 -0.637 19.528 1.00 94.19 350 LYS A C 1
ATOM 2824 O O . LYS A 1 350 ? -12.110 -1.748 19.211 1.00 94.19 350 LYS A O 1
ATOM 2829 N N . LEU A 1 351 ? -11.805 0.423 18.736 1.00 94.62 351 LEU A N 1
ATOM 2830 C CA . LEU A 1 351 ? -12.340 0.347 17.381 1.00 94.62 351 LEU A CA 1
ATOM 2831 C C . LEU A 1 351 ? -11.251 0.723 16.392 1.00 94.62 351 LEU A C 1
ATOM 2833 O O . LEU A 1 351 ? -10.536 1.693 16.618 1.00 94.62 351 LEU A O 1
ATOM 2837 N N . HIS A 1 352 ? -11.219 0.027 15.266 1.00 94.06 352 HIS A N 1
ATOM 2838 C CA . HIS A 1 352 ? -10.463 0.434 14.088 1.00 94.06 352 HIS A CA 1
ATOM 2839 C C . HIS A 1 352 ? -11.432 0.735 12.963 1.00 94.06 352 HIS A C 1
ATOM 2841 O O . HIS A 1 352 ? -12.163 -0.151 12.530 1.00 94.06 352 HIS A O 1
ATOM 2847 N N . CYS A 1 353 ? -11.465 1.984 12.513 1.00 93.06 353 CYS A N 1
ATOM 2848 C CA . CYS A 1 353 ? -12.309 2.428 11.413 1.00 93.06 353 CYS A CA 1
ATOM 2849 C C . CYS A 1 353 ? -11.470 2.525 10.133 1.00 93.06 353 CYS A C 1
ATOM 2851 O O . CYS A 1 353 ? -10.426 3.183 10.123 1.00 93.06 353 CYS A O 1
ATOM 2853 N N . LEU A 1 354 ? -11.939 1.893 9.060 1.00 92.19 354 LEU A N 1
ATOM 2854 C CA . LEU A 1 354 ? -11.255 1.789 7.775 1.00 92.19 354 LEU A CA 1
ATOM 2855 C C . LEU A 1 354 ? -12.165 2.277 6.647 1.00 92.19 354 LEU A C 1
ATOM 2857 O O . LEU A 1 354 ? -13.360 1.979 6.624 1.00 92.19 354 LEU A O 1
ATOM 2861 N N . THR A 1 355 ? -11.580 3.000 5.699 1.00 89.94 355 THR A N 1
ATOM 2862 C CA . THR A 1 355 ? -12.181 3.270 4.388 1.00 89.94 355 THR A CA 1
ATOM 2863 C C . THR A 1 355 ? -11.392 2.485 3.357 1.00 89.94 355 THR A C 1
ATOM 2865 O O . THR A 1 355 ? -10.157 2.480 3.405 1.00 89.94 355 THR A O 1
ATOM 2868 N N . VAL A 1 356 ? -12.091 1.815 2.450 1.00 86.44 356 VAL A N 1
ATOM 2869 C CA . VAL A 1 356 ? -11.494 0.944 1.439 1.00 86.44 356 VAL A CA 1
ATOM 2870 C C . VAL A 1 356 ? -11.810 1.512 0.057 1.00 86.44 356 VAL A C 1
ATOM 2872 O O . VAL A 1 356 ? -12.909 2.006 -0.179 1.00 86.44 356 VAL A O 1
ATOM 2875 N N . ASP A 1 357 ? -10.824 1.539 -0.834 1.00 81.25 357 ASP A N 1
ATOM 2876 C CA . ASP A 1 357 ? -11.014 1.966 -2.222 1.00 81.25 357 ASP A CA 1
ATOM 2877 C C . ASP A 1 357 ? -11.556 0.836 -3.120 1.00 81.25 357 ASP A C 1
ATOM 2879 O O . ASP A 1 357 ? -11.776 -0.292 -2.679 1.00 81.25 357 ASP A O 1
ATOM 2883 N N . GLU A 1 358 ? -11.785 1.146 -4.399 1.00 75.06 358 GLU A N 1
ATOM 2884 C CA . GLU A 1 358 ? -12.311 0.200 -5.398 1.00 75.06 358 GLU A CA 1
ATOM 2885 C C . GLU A 1 358 ? -11.405 -1.028 -5.615 1.00 75.06 358 GLU A C 1
ATOM 2887 O O . GLU A 1 358 ? -11.882 -2.064 -6.074 1.00 75.06 358 GLU A O 1
ATOM 2892 N N . ASP A 1 359 ? -10.125 -0.943 -5.235 1.00 68.25 359 ASP A N 1
ATOM 2893 C CA . ASP A 1 359 ? -9.137 -2.014 -5.373 1.00 68.25 359 ASP A CA 1
ATOM 2894 C C . ASP A 1 359 ? -8.942 -2.806 -4.065 1.00 68.25 359 ASP A C 1
ATOM 2896 O O . ASP A 1 359 ? -7.926 -3.489 -3.880 1.00 68.25 359 ASP A O 1
ATOM 2900 N N . ASN A 1 360 ? -9.883 -2.700 -3.121 1.00 72.19 360 ASN A N 1
ATOM 2901 C CA . ASN A 1 360 ? -9.794 -3.313 -1.796 1.00 72.19 360 ASN A CA 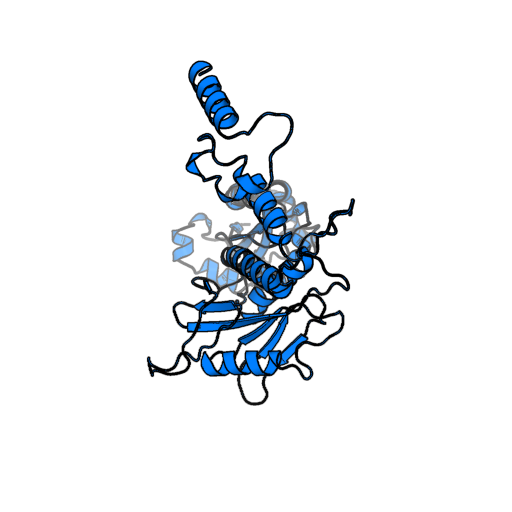1
ATOM 2902 C C . ASN A 1 360 ? -8.534 -2.897 -1.009 1.00 72.19 360 ASN A C 1
ATOM 2904 O O . ASN A 1 360 ? -7.997 -3.668 -0.204 1.00 72.19 360 ASN A O 1
ATOM 2908 N N . CYS A 1 361 ? -8.036 -1.680 -1.231 1.00 75.38 361 CYS A N 1
ATOM 2909 C CA . CYS A 1 361 ? -6.922 -1.103 -0.490 1.00 75.38 361 CYS A CA 1
ATOM 2910 C C . CYS A 1 361 ? -7.422 -0.091 0.546 1.00 75.38 361 CYS A C 1
ATOM 2912 O O . CYS A 1 361 ? -8.388 0.638 0.337 1.00 75.38 361 CYS A O 1
ATOM 2914 N N . ILE A 1 362 ? -6.750 -0.034 1.697 1.00 83.62 362 ILE A N 1
ATOM 2915 C CA . ILE A 1 362 ? -7.097 0.911 2.762 1.00 83.62 362 ILE A CA 1
ATOM 2916 C C . ILE A 1 362 ? -6.712 2.314 2.293 1.00 83.62 362 ILE A C 1
ATOM 2918 O O . ILE A 1 362 ? -5.535 2.602 2.082 1.00 83.62 362 ILE A O 1
ATOM 2922 N N . SER A 1 363 ? -7.701 3.188 2.147 1.00 82.38 363 SER A N 1
ATOM 2923 C CA . SER A 1 363 ? -7.511 4.591 1.765 1.00 82.38 363 SER A CA 1
ATOM 2924 C C . SER A 1 363 ? -7.488 5.522 2.976 1.00 82.38 363 SER A C 1
ATOM 2926 O O . SER A 1 363 ? -6.890 6.593 2.935 1.00 82.38 363 SER A O 1
ATOM 2928 N N . ASN A 1 364 ? -8.115 5.116 4.080 1.00 84.38 364 ASN A N 1
ATOM 2929 C CA . ASN A 1 364 ? -8.111 5.860 5.331 1.00 84.38 364 ASN A CA 1
ATOM 2930 C C . ASN A 1 364 ? -8.186 4.900 6.519 1.00 84.38 364 ASN A C 1
ATOM 2932 O O . ASN A 1 364 ? -8.891 3.892 6.476 1.00 84.38 364 ASN A O 1
ATOM 2936 N N . TYR A 1 365 ? -7.479 5.242 7.590 1.00 88.69 365 TYR A N 1
ATOM 2937 C CA . TYR A 1 365 ? -7.448 4.484 8.829 1.00 88.69 365 TYR A CA 1
ATOM 2938 C C . TYR A 1 365 ? -7.530 5.420 10.022 1.00 88.69 365 TYR A C 1
ATOM 2940 O O . TYR A 1 365 ? -6.828 6.432 10.102 1.00 88.69 365 TYR A O 1
ATOM 2948 N N . LYS A 1 366 ? -8.369 5.043 10.983 1.00 89.44 366 LYS A N 1
ATOM 2949 C CA . LYS A 1 366 ? -8.507 5.753 12.243 1.00 89.44 366 LYS A CA 1
ATOM 2950 C C . LYS A 1 366 ? -8.785 4.786 13.385 1.00 89.44 366 LYS A C 1
ATOM 2952 O O . LYS A 1 366 ? -9.807 4.108 13.384 1.00 89.44 366 LYS A O 1
ATOM 2957 N N . SER A 1 367 ? -7.944 4.833 14.412 1.00 90.69 367 SER A N 1
ATOM 2958 C CA . SER A 1 367 ? -8.204 4.220 15.719 1.00 90.69 367 SER A CA 1
ATOM 2959 C C . SER A 1 367 ? -8.673 5.310 16.697 1.00 90.69 367 SER A C 1
ATOM 2961 O O . SER A 1 367 ? -7.854 6.072 17.218 1.00 90.69 367 SER A O 1
ATOM 2963 N N . PRO A 1 368 ? -9.991 5.539 16.870 1.00 91.00 368 PRO A N 1
ATOM 2964 C CA . PRO A 1 368 ? -10.491 6.489 17.862 1.00 91.00 368 PRO A CA 1
ATOM 2965 C C . PRO A 1 368 ? -10.185 6.051 19.301 1.00 91.00 368 PRO A C 1
ATOM 2967 O O . PRO A 1 368 ? -10.059 4.866 19.587 1.00 91.00 368 PRO A O 1
ATOM 2970 N N . SER A 1 369 ? -10.189 7.016 20.232 1.00 89.69 369 SER A N 1
ATOM 2971 C CA . SER A 1 369 ? -10.051 6.723 21.666 1.00 89.69 369 SER A CA 1
ATOM 2972 C C . SER A 1 369 ? -11.069 5.679 22.132 1.00 89.69 369 SER A C 1
ATOM 2974 O O . SER A 1 369 ? -12.247 5.816 21.776 1.00 89.69 369 SER A O 1
ATOM 2976 N N . PRO A 1 370 ? -10.652 4.670 22.917 1.00 92.38 370 PRO A N 1
ATOM 2977 C CA . PRO A 1 370 ? -11.470 3.504 23.222 1.00 92.38 370 PRO A CA 1
ATOM 2978 C C . PRO A 1 370 ? -12.752 3.851 23.994 1.00 92.38 370 PRO A C 1
ATOM 2980 O O . PRO A 1 370 ? -12.940 4.946 24.544 1.00 92.38 370 PRO A O 1
ATOM 2983 N N . PHE A 1 371 ? -13.682 2.902 23.999 1.00 92.19 371 PHE A N 1
ATOM 2984 C CA . PHE A 1 371 ? -14.900 2.951 24.794 1.00 92.19 371 PHE A CA 1
ATOM 2985 C C . PHE A 1 371 ? -14.692 2.188 26.102 1.00 92.19 371 PHE A C 1
ATOM 2987 O O . PHE A 1 371 ? -14.463 0.985 26.068 1.00 92.19 371 PHE A O 1
ATOM 2994 N N . GLY A 1 372 ? -14.769 2.874 27.241 1.00 89.38 372 GLY A N 1
ATOM 2995 C CA . GLY A 1 372 ? -14.670 2.244 28.558 1.00 89.38 372 GLY A CA 1
ATOM 2996 C C . GLY A 1 372 ? -15.983 1.588 28.967 1.00 89.38 372 GLY A C 1
ATOM 2997 O O . GLY A 1 372 ? -17.047 2.193 28.831 1.00 89.38 372 GLY A O 1
ATOM 2998 N N . LEU A 1 373 ? -15.897 0.364 29.475 1.00 85.69 373 LEU A N 1
ATOM 2999 C CA . LEU A 1 373 ? -17.014 -0.396 30.019 1.00 85.69 373 LEU A CA 1
ATOM 3000 C C . LEU A 1 373 ? -17.038 -0.240 31.542 1.00 85.69 373 LEU A C 1
ATOM 3002 O O . LEU A 1 373 ? -16.030 -0.446 32.215 1.00 85.69 373 LEU A O 1
ATOM 3006 N N . LYS A 1 374 ? -18.203 0.132 32.079 1.00 79.25 374 LYS A N 1
ATOM 3007 C CA . LYS A 1 374 ? -18.458 0.250 33.522 1.00 79.25 374 LYS A CA 1
ATOM 3008 C C . LYS A 1 374 ? -19.599 -0.694 33.888 1.00 79.25 374 LYS A C 1
ATOM 3010 O O . LYS A 1 374 ? -20.765 -0.369 33.658 1.00 79.25 374 LYS A O 1
ATOM 3015 N N . TRP A 1 375 ? -19.266 -1.893 34.359 1.00 73.38 375 TRP A N 1
ATOM 3016 C CA . TRP A 1 375 ? -20.256 -2.935 34.659 1.00 73.38 375 TRP A CA 1
ATOM 3017 C C . TRP A 1 375 ? -21.039 -2.726 35.959 1.00 73.38 375 TRP A C 1
ATOM 3019 O O . TRP A 1 375 ? -20.508 -2.104 36.905 1.00 73.38 375 TRP A O 1
#